Protein AF-A0A4Z1CYJ7-F1 (afdb_monomer_lite)

Organism: Streptomyces griseoluteus (NCBI:txid29306)

Foldseek 3Di:
DDDPDDDDDDDDDDDDDDDDDDDDDDDDDDDDDDDDDDDDDDDDDDDPPPVPPPPPCPPPCPVLAKKKKKFWQQQPLDDPNDRLIFIKMKMAASNDNQKMKIWFFRQPVSDQKWAFQDQRRTDMDMGGPCVQQVVDDDPDDHPHLVRTFKMKMFGANYWDPPQLVVLSVNLSRHIHHNAANHRQQSNLSSVCRTHVCSNCVQPPGRGRHRPNCCVPPVLVPRPRMDDMDTD

Radius of gyration: 26.75 Å; chains: 1; bounding box: 82×47×62 Å

Sequence (231 aa):
MSRCGRFGFSGTGRPAVAPLVGANENRRTTRMIKIKSAFAVTAAAAMLAVGGLTAASAPAEAASGGRVCLFLDKEGAKFAGRTYGHVAWAIRDPKNTNHWIWGATENAEGDSTTLPGKDNGSWIQGGTWSEMRGETKSKKRTVELARYDAYRCINTAGGDLKAAQRTFNNMQKNGYQILHNNCLTKAIAIFRKYSPALSSSHLPDGDSTPPRNYFKTTLDNARGWEKARTY

Structure (mmCIF, N/CA/C/O backbone):
data_AF-A0A4Z1CYJ7-F1
#
_entry.id   AF-A0A4Z1CYJ7-F1
#
loop_
_atom_site.group_PDB
_atom_site.id
_atom_site.type_symbol
_atom_site.label_atom_id
_atom_site.label_alt_id
_atom_site.label_comp_id
_atom_site.label_asym_id
_atom_site.label_entity_id
_atom_site.label_seq_id
_atom_site.pdbx_PDB_ins_code
_atom_site.Cartn_x
_atom_site.Cartn_y
_atom_site.Cartn_z
_atom_site.occupancy
_atom_site.B_iso_or_equiv
_atom_site.auth_seq_id
_atom_site.auth_comp_id
_atom_site.auth_asym_id
_atom_site.auth_atom_id
_atom_site.pdbx_PDB_model_num
ATOM 1 N N . MET A 1 1 ? -3.962 16.972 -15.975 1.00 34.25 1 MET A N 1
ATOM 2 C CA . MET A 1 1 ? -4.727 15.730 -16.233 1.00 34.25 1 MET A CA 1
ATOM 3 C C . MET A 1 1 ? -4.031 14.998 -17.371 1.00 34.25 1 MET A C 1
ATOM 5 O O . MET A 1 1 ? -4.349 15.247 -18.525 1.00 34.25 1 MET A O 1
ATOM 9 N N . SER A 1 2 ? -3.027 14.178 -17.061 1.00 28.70 2 SER A N 1
ATOM 10 C CA . SER A 1 2 ? -2.233 13.476 -18.077 1.00 28.70 2 SER A CA 1
ATOM 11 C C . SER A 1 2 ? -2.754 12.052 -18.228 1.00 28.70 2 SER A C 1
ATOM 13 O O . SER A 1 2 ? -2.827 11.302 -17.258 1.00 28.70 2 SER A O 1
ATOM 15 N N . ARG A 1 3 ? -3.199 11.730 -19.442 1.00 30.02 3 ARG A N 1
ATOM 16 C CA . ARG A 1 3 ? -3.663 10.405 -19.854 1.00 30.02 3 ARG A CA 1
ATOM 17 C C . ARG A 1 3 ? -2.448 9.498 -20.060 1.00 30.02 3 ARG A C 1
ATOM 19 O O . ARG A 1 3 ? -1.509 9.905 -20.737 1.00 30.02 3 ARG A O 1
ATOM 26 N N . CYS A 1 4 ? -2.491 8.281 -19.519 1.00 34.09 4 CYS A N 1
ATOM 27 C CA . CYS A 1 4 ? -1.552 7.217 -19.872 1.00 34.09 4 CYS A CA 1
ATOM 28 C C . CYS A 1 4 ? -1.562 6.978 -21.387 1.00 34.09 4 CYS A C 1
ATOM 30 O O . CYS A 1 4 ? -2.625 6.826 -21.997 1.00 34.09 4 CYS A O 1
ATOM 32 N N . GLY A 1 5 ? -0.361 6.947 -21.965 1.00 30.62 5 GLY A N 1
ATOM 33 C CA . GLY A 1 5 ? -0.109 6.649 -23.366 1.00 30.62 5 GLY A CA 1
ATOM 34 C C . GLY A 1 5 ? -0.614 5.259 -23.738 1.00 30.62 5 GLY A C 1
ATOM 35 O O . GLY A 1 5 ? -0.214 4.247 -23.168 1.00 30.62 5 GLY A O 1
ATOM 36 N N . ARG A 1 6 ? -1.516 5.235 -24.715 1.00 33.94 6 ARG A N 1
ATOM 37 C CA . ARG A 1 6 ? -2.005 4.037 -25.389 1.00 33.94 6 ARG A CA 1
ATOM 38 C C . ARG A 1 6 ? -1.078 3.810 -26.584 1.00 33.94 6 ARG A C 1
ATOM 40 O O . ARG A 1 6 ? -1.064 4.631 -27.495 1.00 33.94 6 ARG A O 1
ATOM 47 N N . PHE A 1 7 ? -0.288 2.739 -26.567 1.00 37.00 7 PHE A N 1
ATOM 48 C CA . PHE A 1 7 ? 0.477 2.303 -27.737 1.00 37.00 7 PHE A CA 1
ATOM 49 C C . PHE A 1 7 ? -0.501 1.932 -28.862 1.00 37.00 7 PHE A C 1
ATOM 51 O O . PHE A 1 7 ? -1.338 1.044 -28.698 1.00 37.00 7 PHE A O 1
ATOM 58 N N . GLY A 1 8 ? -0.430 2.661 -29.978 1.00 33.56 8 GLY A N 1
ATOM 59 C CA . GLY A 1 8 ? -1.218 2.415 -31.180 1.00 33.56 8 GLY A CA 1
ATOM 60 C C . GLY A 1 8 ? -0.480 1.486 -32.137 1.00 33.56 8 GLY A C 1
ATOM 61 O O . GLY A 1 8 ? 0.589 1.833 -32.631 1.00 33.56 8 GLY A O 1
ATOM 62 N N . PHE A 1 9 ? -1.075 0.329 -32.425 1.00 40.66 9 PHE A N 1
ATOM 63 C CA . PHE A 1 9 ? -0.792 -0.428 -33.642 1.00 40.66 9 PHE A CA 1
ATOM 64 C C . PHE A 1 9 ? -1.690 0.115 -34.759 1.00 40.66 9 PHE A C 1
ATOM 66 O O . PHE A 1 9 ? -2.913 0.140 -34.627 1.00 40.66 9 PHE A O 1
ATOM 73 N N . SER A 1 10 ? -1.061 0.583 -35.835 1.00 40.06 10 SER A N 1
ATOM 74 C CA . SER A 1 10 ? -1.714 1.004 -37.074 1.00 40.06 10 SER A CA 1
ATOM 75 C C . SER A 1 10 ? -2.004 -0.234 -37.922 1.00 40.06 10 SER A C 1
ATOM 77 O O . SER A 1 10 ? -1.100 -1.033 -38.160 1.00 40.06 10 SER A O 1
ATOM 79 N N . GLY A 1 11 ? -3.252 -0.424 -38.354 1.00 37.72 11 GLY A N 1
ATOM 80 C CA . GLY A 1 11 ? -3.620 -1.599 -39.138 1.00 37.72 11 GLY A CA 1
ATOM 81 C C . GLY A 1 11 ? -5.066 -1.618 -39.621 1.00 37.72 11 GLY A C 1
ATOM 82 O O . GLY A 1 11 ? -5.944 -2.140 -38.947 1.00 37.72 11 GLY A O 1
ATOM 83 N N . THR A 1 12 ? -5.242 -1.149 -40.856 1.00 43.50 12 THR A N 1
ATOM 84 C CA . THR A 1 12 ? -6.316 -1.468 -41.818 1.00 43.50 12 THR A CA 1
ATOM 85 C C . THR A 1 12 ? -7.699 -0.848 -41.597 1.00 43.50 12 THR A C 1
ATOM 87 O O . THR A 1 12 ? -8.431 -1.144 -40.657 1.00 43.50 12 THR A O 1
ATOM 90 N N . GLY A 1 13 ? -8.056 0.028 -42.538 1.00 44.47 13 GLY A N 1
ATOM 91 C CA . GLY A 1 13 ? -9.369 0.639 -42.645 1.00 44.47 13 GLY A CA 1
ATOM 92 C C . GLY A 1 13 ? -10.408 -0.264 -43.303 1.00 44.47 13 GLY A C 1
ATOM 93 O O . GLY A 1 13 ? -10.089 -1.129 -44.115 1.00 44.47 13 GLY A O 1
ATOM 94 N N . ARG A 1 14 ? -11.673 0.025 -42.995 1.00 46.31 14 ARG A N 1
ATOM 95 C CA . ARG A 1 14 ? -12.840 -0.207 -43.856 1.00 46.31 14 ARG A CA 1
ATOM 96 C C . ARG A 1 14 ? -13.830 0.942 -43.617 1.00 46.31 14 ARG A C 1
ATOM 98 O O . ARG A 1 14 ? -14.045 1.290 -42.455 1.00 46.31 14 ARG A O 1
ATOM 105 N N . PRO A 1 15 ? -14.403 1.554 -44.666 1.00 51.44 15 PRO A N 1
ATOM 106 C CA . PRO A 1 15 ? -15.368 2.629 -44.505 1.00 51.44 15 PRO A CA 1
ATOM 107 C C . PRO A 1 15 ? -16.800 2.128 -44.264 1.00 51.44 15 PRO A C 1
ATOM 109 O O . PRO A 1 15 ? -17.185 1.022 -44.635 1.00 51.44 15 PRO A O 1
ATOM 112 N N . ALA A 1 16 ? -17.525 3.038 -43.615 1.00 46.78 16 ALA A N 1
ATOM 113 C CA . ALA A 1 16 ? -18.942 3.170 -43.300 1.00 46.78 16 ALA A CA 1
ATOM 114 C C . ALA A 1 16 ? -19.989 2.415 -44.141 1.00 46.78 16 ALA A C 1
ATOM 116 O O . ALA A 1 16 ? -19.968 2.446 -45.368 1.00 46.78 16 ALA A O 1
ATOM 117 N N . VAL A 1 17 ? -21.031 1.943 -43.442 1.00 51.88 17 VAL A N 1
ATOM 118 C CA . VAL A 1 17 ? -22.414 1.939 -43.944 1.00 51.88 17 VAL A CA 1
ATOM 119 C C . VAL A 1 17 ? -23.331 2.470 -42.834 1.00 51.88 17 VAL A C 1
ATOM 121 O O . VAL A 1 17 ? -23.211 2.083 -41.673 1.00 51.88 17 VAL A O 1
ATOM 124 N N . ALA A 1 18 ? -24.179 3.423 -43.215 1.00 50.62 18 ALA A N 1
ATOM 125 C CA . ALA A 1 18 ? -25.123 4.180 -42.396 1.00 50.62 18 ALA A CA 1
ATOM 126 C C . ALA A 1 18 ? -26.432 3.384 -42.121 1.00 50.62 18 ALA A C 1
ATOM 1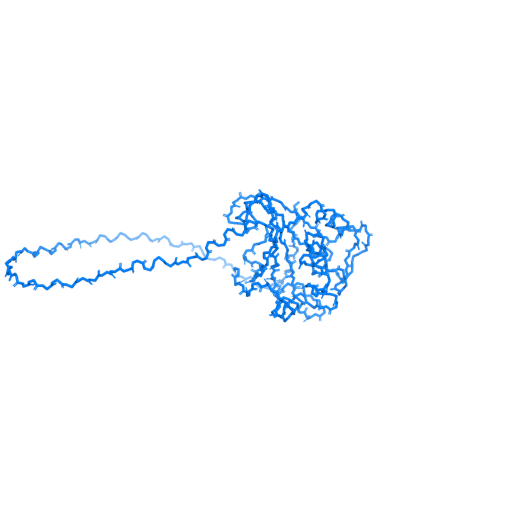28 O O . ALA A 1 18 ? -26.574 2.261 -42.609 1.00 50.62 18 ALA A O 1
ATOM 129 N N . PRO A 1 19 ? -27.378 3.923 -41.322 1.00 53.44 19 PRO A N 1
ATOM 130 C CA . PRO A 1 19 ? -28.395 3.149 -40.615 1.00 53.44 19 PRO A CA 1
ATOM 131 C C . PRO A 1 19 ? -29.684 2.961 -41.424 1.00 53.44 19 PRO A C 1
ATOM 133 O O . PRO A 1 19 ? -30.086 3.840 -42.185 1.00 53.44 19 PRO A O 1
ATOM 136 N N . LEU A 1 20 ? -30.386 1.852 -41.179 1.00 50.94 20 LEU A N 1
ATOM 137 C CA . LEU A 1 20 ? -31.776 1.678 -41.594 1.00 50.94 20 LEU A CA 1
ATOM 138 C C . LEU A 1 20 ? -32.710 1.772 -40.387 1.00 50.94 20 LEU A C 1
ATOM 140 O O . LEU A 1 20 ? -32.624 1.021 -39.418 1.00 50.94 20 LEU A O 1
ATOM 144 N N . VAL A 1 21 ? -33.593 2.756 -40.511 1.00 51.59 21 VAL A N 1
ATOM 145 C CA . VAL A 1 21 ? -34.830 2.990 -39.774 1.00 51.59 21 VAL A CA 1
ATOM 146 C C . VAL A 1 21 ? -35.734 1.758 -39.867 1.00 51.59 21 VAL A C 1
ATOM 148 O O . VAL A 1 21 ? -35.874 1.169 -40.935 1.00 51.59 21 VAL A O 1
ATOM 151 N N . GLY A 1 22 ? -36.398 1.408 -38.766 1.00 47.19 22 GLY A N 1
ATOM 152 C CA . GLY A 1 22 ? -37.418 0.363 -38.751 1.00 47.19 22 GLY A CA 1
ATOM 153 C C . GLY A 1 22 ? -38.254 0.419 -37.481 1.00 47.19 22 GLY A C 1
ATOM 154 O O . GLY A 1 22 ? -37.955 -0.259 -36.504 1.00 47.19 22 GLY A O 1
ATOM 155 N N . ALA A 1 23 ? -39.296 1.249 -37.499 1.00 50.62 23 ALA A N 1
ATOM 156 C CA . ALA A 1 23 ? -40.414 1.135 -36.576 1.00 50.62 23 ALA A CA 1
ATOM 157 C C . ALA A 1 23 ? -41.111 -0.216 -36.793 1.00 50.62 23 ALA A C 1
ATOM 159 O O . ALA A 1 23 ? -41.344 -0.600 -37.938 1.00 50.62 23 ALA A O 1
ATOM 160 N N . ASN A 1 24 ? -41.498 -0.912 -35.722 1.00 51.25 24 ASN A N 1
ATOM 161 C CA . ASN A 1 24 ? -42.639 -1.812 -35.824 1.00 51.25 24 ASN A CA 1
ATOM 162 C C . ASN A 1 24 ? -43.401 -1.914 -34.502 1.00 51.25 24 ASN A C 1
ATOM 164 O O . ASN A 1 24 ? -42.927 -2.441 -33.495 1.00 51.25 24 ASN A O 1
ATOM 168 N N . GLU A 1 25 ? -44.597 -1.352 -34.560 1.00 50.75 25 GLU A N 1
ATOM 169 C CA . GLU A 1 25 ? -45.711 -1.493 -33.64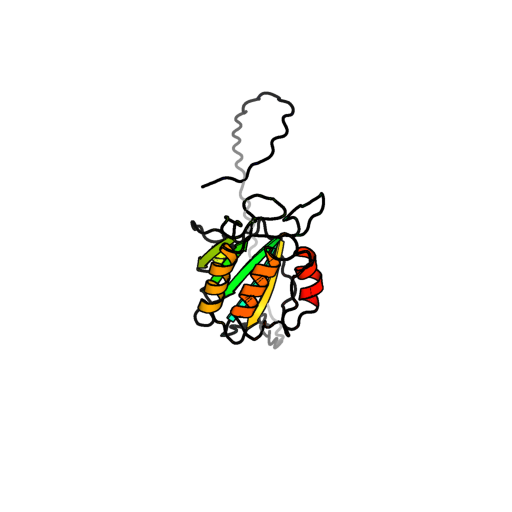7 1.00 50.75 25 GLU A CA 1
ATOM 170 C C . GLU A 1 25 ? -46.176 -2.956 -33.664 1.00 50.75 25 GLU A C 1
ATOM 172 O O . GLU A 1 25 ? -46.473 -3.499 -34.722 1.00 50.75 25 GLU A O 1
ATOM 177 N N . ASN A 1 26 ? -46.277 -3.617 -32.508 1.00 53.91 26 ASN A N 1
ATOM 178 C CA . ASN A 1 26 ? -47.128 -4.802 -32.418 1.00 53.91 26 ASN A CA 1
ATOM 179 C C . ASN A 1 26 ? -47.813 -4.917 -31.056 1.00 53.91 26 ASN A C 1
ATOM 181 O O . ASN A 1 26 ? -47.361 -5.534 -30.095 1.00 53.91 26 ASN A O 1
ATOM 185 N N . ARG A 1 27 ? -48.977 -4.278 -31.049 1.00 58.94 27 ARG A N 1
ATOM 186 C CA . ARG A 1 27 ? -50.189 -4.584 -30.299 1.00 58.94 27 ARG A CA 1
ATOM 187 C C . ARG A 1 27 ? -50.478 -6.096 -30.325 1.00 58.94 27 ARG A C 1
ATOM 189 O O . ARG A 1 27 ? -50.619 -6.633 -31.417 1.00 58.94 27 ARG A O 1
ATOM 196 N N . ARG A 1 28 ? -50.692 -6.754 -29.172 1.00 57.53 28 ARG A N 1
ATOM 197 C CA . ARG A 1 28 ? -51.728 -7.808 -29.027 1.00 57.53 28 ARG A CA 1
ATOM 198 C C . ARG A 1 28 ? -51.951 -8.328 -27.594 1.00 57.53 28 ARG A C 1
ATOM 200 O O . ARG A 1 28 ? -51.122 -9.010 -27.014 1.00 57.53 28 ARG A O 1
ATOM 207 N N . THR A 1 29 ? -53.189 -8.092 -27.157 1.00 52.88 29 THR A N 1
ATOM 208 C CA . THR A 1 29 ? -54.122 -9.002 -26.458 1.00 52.88 29 THR A CA 1
ATOM 209 C C . THR A 1 29 ? -53.791 -9.568 -25.076 1.00 52.88 29 THR A C 1
ATOM 211 O O . THR A 1 29 ? -53.201 -10.629 -24.905 1.00 52.88 29 THR A O 1
ATOM 214 N N . THR A 1 30 ? -54.422 -8.913 -24.107 1.00 49.88 30 THR A N 1
ATOM 215 C CA . THR A 1 30 ? -55.076 -9.443 -22.909 1.00 49.88 30 THR A CA 1
ATOM 216 C C . THR A 1 30 ? -55.721 -10.824 -23.116 1.00 49.88 30 THR A C 1
ATOM 218 O O . THR A 1 30 ? -56.572 -10.995 -23.990 1.00 49.88 30 THR A O 1
ATOM 221 N N . ARG A 1 31 ? -55.435 -11.776 -22.222 1.00 58.06 31 ARG A N 1
ATOM 222 C CA . ARG A 1 31 ? -56.391 -12.828 -21.846 1.00 58.06 31 ARG A CA 1
ATOM 223 C C . ARG A 1 31 ? -56.493 -12.901 -20.329 1.00 58.06 31 ARG A C 1
ATOM 225 O O . ARG A 1 31 ? -55.602 -13.389 -19.646 1.00 58.06 31 ARG A O 1
ATOM 232 N N . MET A 1 32 ? -57.614 -12.386 -19.832 1.00 49.06 32 MET A N 1
ATOM 233 C CA . MET A 1 32 ? -58.136 -12.691 -18.508 1.00 49.06 32 MET A CA 1
ATOM 234 C C . MET A 1 32 ? -58.588 -14.151 -18.487 1.00 49.06 32 MET A C 1
ATOM 236 O O . MET A 1 32 ? -59.399 -14.549 -19.321 1.00 49.06 32 MET A O 1
ATOM 240 N N . ILE A 1 33 ? -58.127 -14.919 -17.505 1.00 55.25 33 ILE A N 1
ATOM 241 C CA . ILE A 1 33 ? -58.753 -16.184 -17.127 1.00 55.25 33 ILE A CA 1
ATOM 242 C C . ILE A 1 33 ? -59.371 -15.965 -15.746 1.00 55.25 33 ILE A C 1
ATOM 244 O O . ILE A 1 33 ? -58.679 -15.869 -14.737 1.00 55.25 33 ILE A O 1
ATOM 248 N N . LYS A 1 34 ? -60.699 -15.816 -15.736 1.00 47.16 34 LYS A N 1
ATOM 249 C CA . LYS A 1 34 ? -61.541 -15.918 -14.542 1.00 47.16 34 LYS A CA 1
ATOM 250 C C . LYS A 1 34 ? -61.742 -17.403 -14.258 1.00 47.16 34 LYS A C 1
ATOM 252 O O . LYS A 1 34 ? -62.387 -18.074 -15.057 1.00 47.16 34 LYS A O 1
ATOM 257 N N . ILE A 1 35 ? -61.278 -17.887 -13.112 1.00 57.56 35 ILE A N 1
ATOM 258 C CA . ILE A 1 35 ? -61.807 -19.115 -12.514 1.00 57.56 35 ILE A CA 1
ATOM 259 C C . ILE A 1 35 ? -62.318 -18.719 -11.136 1.00 57.56 35 ILE A C 1
ATOM 261 O O . ILE A 1 35 ? -61.560 -18.324 -10.254 1.00 57.56 35 ILE A O 1
ATOM 265 N N . LYS A 1 36 ? -63.645 -18.711 -11.023 1.00 43.09 36 LYS A N 1
ATOM 266 C CA . LYS A 1 36 ? -64.384 -18.477 -9.790 1.00 43.09 36 LYS A CA 1
ATOM 267 C C . LYS A 1 36 ? -64.765 -19.827 -9.182 1.00 43.09 36 LYS A C 1
ATOM 269 O O . LYS A 1 36 ? -65.235 -20.691 -9.915 1.00 43.09 36 LYS A O 1
ATOM 274 N N . SER A 1 37 ? -64.697 -19.855 -7.850 1.00 46.03 37 SER A N 1
ATOM 275 C CA . SER A 1 37 ? -65.511 -20.665 -6.927 1.00 46.03 37 SER A CA 1
ATOM 276 C C . SER A 1 37 ? -65.156 -22.149 -6.801 1.00 46.03 37 SER A C 1
ATOM 278 O O . SER A 1 37 ? -64.858 -22.789 -7.794 1.00 46.03 37 SER A O 1
ATOM 280 N N . ALA A 1 38 ? -65.317 -22.831 -5.668 1.00 49.59 38 ALA A N 1
ATOM 281 C CA . ALA A 1 38 ? -65.404 -22.571 -4.220 1.00 49.59 38 ALA A CA 1
ATOM 282 C C . ALA A 1 38 ? -65.703 -23.957 -3.581 1.00 49.59 38 ALA A C 1
ATOM 284 O O . ALA A 1 38 ? -66.070 -24.877 -4.307 1.00 49.59 38 ALA A O 1
ATOM 285 N N . PHE A 1 39 ? -65.647 -24.033 -2.244 1.00 42.31 39 PHE A N 1
ATOM 286 C CA . PHE A 1 39 ? -66.003 -25.141 -1.327 1.00 42.31 39 PHE A CA 1
ATOM 287 C C . PHE A 1 39 ? -64.827 -26.063 -0.934 1.00 42.31 39 PHE A C 1
ATOM 289 O O . PHE A 1 39 ? -64.294 -26.782 -1.767 1.00 42.31 39 PHE A O 1
ATOM 296 N N . ALA A 1 40 ? -64.224 -25.878 0.257 1.00 45.59 40 ALA A N 1
ATOM 297 C CA . ALA A 1 40 ? -64.686 -26.246 1.623 1.00 45.59 40 ALA A CA 1
ATOM 298 C C . ALA A 1 40 ? -64.430 -27.750 1.901 1.00 45.59 40 ALA A C 1
ATOM 300 O O . ALA A 1 40 ? -64.719 -28.560 1.040 1.00 45.59 40 ALA A O 1
ATOM 301 N N . VAL A 1 41 ? -63.919 -28.246 3.035 1.00 46.34 41 VAL A N 1
ATOM 302 C CA . VAL A 1 41 ? -63.689 -27.709 4.385 1.00 46.34 41 VAL A CA 1
ATOM 303 C C . VAL A 1 41 ? -62.802 -28.722 5.160 1.00 46.34 41 VAL A C 1
ATOM 305 O O . VAL A 1 41 ? -62.870 -29.919 4.907 1.00 46.34 41 VAL A O 1
ATOM 308 N N . THR A 1 42 ? -61.980 -28.201 6.084 1.00 46.69 42 THR A N 1
ATOM 309 C CA . THR A 1 42 ? -61.332 -28.812 7.278 1.00 46.69 42 THR A CA 1
ATOM 310 C C . THR A 1 42 ? -60.559 -30.141 7.215 1.00 46.69 42 THR A C 1
ATOM 312 O O . THR A 1 42 ? -61.145 -31.212 7.129 1.00 46.69 42 THR A O 1
ATOM 315 N N . ALA A 1 43 ? -59.278 -30.068 7.595 1.00 46.66 43 ALA A N 1
ATOM 316 C CA . ALA A 1 43 ? -58.748 -30.842 8.723 1.00 46.66 43 ALA A CA 1
ATOM 317 C C . ALA A 1 43 ? -57.584 -30.073 9.367 1.00 46.66 43 ALA A C 1
ATOM 319 O O . ALA A 1 43 ? -56.634 -29.668 8.699 1.00 46.66 43 ALA A O 1
ATOM 320 N N . ALA A 1 44 ? -57.705 -29.827 10.668 1.00 51.09 44 ALA A N 1
ATOM 321 C CA . ALA A 1 44 ? -56.677 -29.219 11.488 1.00 51.09 44 ALA A CA 1
ATOM 322 C C . ALA A 1 44 ? -55.496 -30.185 11.657 1.00 51.09 44 ALA A C 1
ATOM 324 O O . ALA A 1 44 ? -55.673 -31.317 12.098 1.00 51.09 44 ALA A O 1
ATOM 325 N N . ALA A 1 45 ? -54.290 -29.700 11.379 1.00 44.78 45 ALA A N 1
ATOM 326 C CA . ALA A 1 45 ? -53.062 -30.243 11.935 1.00 44.78 45 ALA A CA 1
ATOM 327 C C . ALA A 1 45 ? -52.219 -29.054 12.396 1.00 44.78 45 ALA A C 1
ATOM 329 O O . ALA A 1 45 ? -51.624 -28.332 11.597 1.00 44.78 45 ALA A O 1
ATOM 330 N N . ALA A 1 46 ? -52.234 -28.820 13.706 1.00 49.09 46 ALA A N 1
ATOM 331 C CA . ALA A 1 46 ? -51.326 -27.905 14.368 1.00 49.09 46 ALA A CA 1
ATOM 332 C C . ALA A 1 46 ? -49.906 -28.483 14.276 1.00 49.09 46 ALA A C 1
ATOM 334 O O . ALA A 1 46 ? -49.498 -29.296 15.099 1.00 49.09 46 ALA A O 1
ATOM 335 N N . MET A 1 47 ? -49.156 -28.075 13.257 1.00 47.34 47 MET A N 1
ATOM 336 C CA . MET A 1 47 ? -47.701 -28.169 13.270 1.00 47.34 47 MET A CA 1
ATOM 337 C C . MET A 1 47 ? -47.182 -26.855 13.847 1.00 47.34 47 MET A C 1
ATOM 339 O O . MET A 1 47 ? -47.194 -25.820 13.182 1.00 47.34 47 MET A O 1
ATOM 343 N N . LEU A 1 48 ? -46.739 -26.906 15.104 1.00 48.12 48 LEU A N 1
ATOM 344 C CA . LEU A 1 48 ? -45.837 -25.924 15.701 1.00 48.12 48 LEU A CA 1
ATOM 345 C C . LEU A 1 48 ? -44.510 -25.960 14.930 1.00 48.12 48 LEU A C 1
ATOM 347 O O . LEU A 1 48 ? -43.514 -26.516 15.383 1.00 48.12 48 LEU A O 1
ATOM 351 N N . ALA A 1 49 ? -44.491 -25.375 13.737 1.00 44.72 49 ALA A N 1
ATOM 352 C CA . ALA A 1 49 ? -43.256 -24.980 13.099 1.00 44.72 49 ALA A CA 1
ATOM 353 C C . ALA A 1 49 ? -42.852 -23.656 13.745 1.00 44.72 49 ALA A C 1
ATOM 355 O O . ALA A 1 49 ? -43.249 -22.577 13.304 1.00 44.72 49 ALA A O 1
ATOM 356 N N . VAL A 1 50 ? -42.061 -23.745 14.816 1.00 52.16 50 VAL A N 1
ATOM 357 C CA . VAL A 1 50 ? -41.156 -22.663 15.207 1.00 52.16 50 VAL A CA 1
ATOM 358 C C . VAL A 1 50 ? -40.183 -22.517 14.040 1.00 52.16 50 VAL A C 1
ATOM 360 O O . VAL A 1 50 ? -39.105 -23.104 14.013 1.00 52.16 50 VAL A O 1
ATOM 363 N N . GLY A 1 51 ? -40.631 -21.809 13.005 1.00 46.66 51 GLY A N 1
ATOM 364 C CA . GLY A 1 51 ? -39.808 -21.347 11.908 1.00 46.66 51 GLY A CA 1
ATOM 365 C C . GLY A 1 51 ? -38.873 -20.316 12.495 1.00 46.66 51 GLY A C 1
ATOM 366 O O . GLY A 1 51 ? -39.165 -19.122 12.474 1.00 46.66 51 GLY A O 1
ATOM 367 N N . GLY A 1 52 ? -37.786 -20.800 13.095 1.00 49.12 52 GLY A N 1
ATOM 368 C CA . GLY A 1 52 ? -36.646 -19.981 13.428 1.00 49.12 52 GLY A CA 1
ATOM 369 C C . GLY A 1 52 ? -36.267 -19.257 12.152 1.00 49.12 52 GLY A C 1
ATOM 370 O O . GLY A 1 52 ? -35.766 -19.868 11.210 1.00 49.12 52 GLY A O 1
ATOM 371 N N . LEU A 1 53 ? -36.557 -17.958 12.109 1.00 50.53 53 LEU A N 1
ATOM 372 C CA . LEU A 1 53 ? -35.852 -17.054 11.230 1.00 50.53 53 LEU A CA 1
ATOM 373 C C . LEU A 1 53 ? -34.381 -17.239 11.584 1.00 50.53 53 LEU A C 1
ATOM 375 O O . LEU A 1 53 ? -33.869 -16.638 12.526 1.00 50.53 53 LEU A O 1
ATOM 379 N N . THR A 1 54 ? -33.697 -18.093 10.831 1.00 49.62 54 THR A N 1
ATOM 380 C CA . THR A 1 54 ? -32.260 -18.003 10.662 1.00 49.62 54 THR A CA 1
ATOM 381 C C . THR A 1 54 ? -32.046 -16.697 9.915 1.00 49.62 54 THR A C 1
ATOM 383 O O . THR A 1 54 ? -31.880 -16.672 8.695 1.00 49.62 54 THR A O 1
ATOM 386 N N . ALA A 1 55 ? -32.139 -15.582 10.644 1.00 52.78 55 ALA A N 1
ATOM 387 C CA . ALA A 1 55 ? -31.457 -14.371 10.261 1.00 52.78 55 ALA A CA 1
ATOM 388 C C . ALA A 1 55 ? -30.027 -14.831 10.016 1.00 52.78 55 ALA A C 1
ATOM 390 O O . ALA A 1 55 ? -29.352 -15.284 10.941 1.00 52.78 55 ALA A O 1
ATOM 391 N N . ALA A 1 56 ? -29.627 -14.856 8.746 1.00 49.38 56 ALA A N 1
ATOM 392 C CA . ALA A 1 56 ? -28.247 -15.068 8.393 1.00 49.38 56 ALA A CA 1
ATOM 393 C C . ALA A 1 56 ? -27.477 -14.030 9.200 1.00 49.38 56 ALA A C 1
ATOM 395 O O . ALA A 1 56 ? -27.621 -12.828 8.969 1.00 49.38 56 ALA A O 1
ATOM 396 N N . SER A 1 57 ? -26.745 -14.500 10.205 1.00 45.97 57 SER A N 1
ATOM 397 C CA . SER A 1 57 ? -25.796 -13.698 10.942 1.00 45.97 57 SER A CA 1
ATOM 398 C C . SER A 1 57 ? -24.760 -13.263 9.916 1.00 45.97 57 SER A C 1
ATOM 400 O O . SER A 1 57 ? -23.755 -13.936 9.700 1.00 45.97 57 SER A O 1
ATOM 402 N N . ALA A 1 58 ? -25.012 -12.152 9.222 1.00 50.34 58 ALA A N 1
ATOM 403 C CA . ALA A 1 58 ? -23.918 -11.353 8.723 1.00 50.34 58 ALA A CA 1
ATOM 404 C C . ALA A 1 58 ? -23.033 -11.140 9.954 1.00 50.34 58 ALA A C 1
ATOM 406 O O . ALA A 1 58 ? -23.570 -10.709 10.981 1.00 50.34 58 ALA A O 1
ATOM 407 N N . PRO A 1 59 ? -21.740 -11.503 9.931 1.00 44.56 59 PRO A N 1
ATOM 408 C CA . PRO A 1 59 ? -20.878 -11.140 11.032 1.00 44.56 59 PRO A CA 1
ATOM 409 C C . PRO A 1 59 ? -20.892 -9.616 11.065 1.00 44.56 59 PRO A C 1
ATOM 411 O O . PRO A 1 59 ? -20.287 -8.943 10.229 1.00 44.56 59 PRO A O 1
ATOM 414 N N . ALA A 1 60 ? -21.665 -9.068 11.997 1.00 52.69 60 ALA A N 1
ATOM 415 C CA . ALA A 1 60 ? -21.620 -7.678 12.375 1.00 52.69 60 ALA A CA 1
ATOM 416 C C . ALA A 1 60 ? -20.345 -7.498 13.194 1.00 52.69 60 ALA A C 1
ATOM 418 O O . ALA A 1 60 ? -20.382 -7.172 14.375 1.00 52.69 60 ALA A O 1
ATOM 419 N N . GLU A 1 61 ? -19.195 -7.706 12.558 1.00 49.00 61 GLU A N 1
ATOM 420 C CA . GLU A 1 61 ? -17.937 -7.241 13.103 1.00 49.00 61 GLU A CA 1
ATOM 421 C C . GLU A 1 61 ? -17.877 -5.747 12.773 1.00 49.00 61 GLU A C 1
ATOM 423 O O . GLU A 1 61 ? -17.135 -5.279 11.903 1.00 49.00 61 GLU A O 1
ATOM 428 N N . ALA A 1 62 ? -18.679 -4.960 13.492 1.00 47.19 62 ALA A N 1
ATOM 429 C CA . ALA A 1 62 ? -18.296 -3.595 13.798 1.00 47.19 62 ALA A CA 1
ATOM 430 C C . ALA A 1 62 ? -17.048 -3.695 14.681 1.00 47.19 62 ALA A C 1
ATOM 432 O O . ALA A 1 62 ? -17.093 -3.452 15.881 1.00 47.19 62 ALA A O 1
ATOM 433 N N . ALA A 1 63 ? -15.931 -4.126 14.087 1.00 56.47 63 ALA A N 1
ATOM 434 C CA . ALA A 1 63 ? -14.631 -4.079 14.706 1.00 56.47 63 ALA A CA 1
ATOM 435 C C . ALA A 1 63 ? -14.355 -2.592 14.912 1.00 56.47 63 ALA A C 1
ATOM 437 O O . ALA A 1 63 ? -13.912 -1.900 13.992 1.00 56.47 63 ALA A O 1
ATOM 438 N N . SER A 1 64 ? -14.722 -2.084 16.086 1.00 60.59 64 SER A N 1
ATOM 439 C CA . SER A 1 64 ? -14.271 -0.802 16.594 1.00 60.59 64 SER A CA 1
ATOM 440 C C . SER A 1 64 ? -12.751 -0.862 16.579 1.00 60.59 64 SER A C 1
ATOM 442 O O . SER A 1 64 ? -12.161 -1.698 17.262 1.00 60.59 64 SER A O 1
ATOM 444 N N . GLY A 1 65 ? -12.121 -0.062 15.726 1.00 86.19 65 GLY A N 1
ATOM 445 C CA . GLY A 1 65 ? -10.680 -0.124 15.546 1.00 86.19 65 GLY A CA 1
ATOM 446 C C . GLY A 1 65 ? -10.227 0.133 14.121 1.00 86.19 65 GLY A C 1
ATOM 447 O O . GLY A 1 65 ? -11.002 0.428 13.200 1.00 86.19 65 GLY A O 1
ATOM 448 N N . GLY A 1 66 ? -8.918 0.036 13.959 1.00 95.81 66 GLY A N 1
ATOM 449 C CA . GLY A 1 66 ? -8.269 0.225 12.683 1.00 95.81 66 GLY A CA 1
ATOM 450 C C . GLY A 1 66 ? -8.514 -0.935 11.725 1.00 95.81 66 GLY A C 1
ATOM 451 O O . GLY A 1 66 ? -8.996 -2.008 12.093 1.00 95.81 66 GLY A O 1
ATOM 452 N N . ARG A 1 67 ? -8.210 -0.702 10.456 1.00 97.56 67 ARG A N 1
ATOM 453 C CA . ARG A 1 67 ? -8.261 -1.728 9.417 1.00 97.56 67 ARG A CA 1
ATOM 454 C C . ARG A 1 67 ? -7.314 -1.339 8.304 1.00 97.56 67 ARG A C 1
ATOM 456 O O . ARG A 1 67 ? -7.225 -0.166 7.959 1.00 97.56 67 ARG A O 1
ATOM 463 N N . VAL A 1 68 ? -6.635 -2.320 7.742 1.00 98.19 68 VAL A N 1
ATOM 464 C CA . VAL A 1 68 ? -5.806 -2.170 6.545 1.00 98.19 68 VAL A CA 1
ATOM 465 C C . VAL A 1 68 ? -6.320 -3.104 5.476 1.00 98.19 68 VAL A C 1
ATOM 467 O O . VAL A 1 68 ? -6.744 -4.217 5.783 1.00 98.19 68 VAL A O 1
ATOM 470 N N . CYS A 1 69 ? -6.261 -2.658 4.230 1.00 97.94 69 CYS A N 1
ATOM 471 C CA . CYS A 1 69 ? -6.565 -3.476 3.072 1.00 97.94 69 CYS A CA 1
ATOM 472 C C . CYS A 1 69 ? -5.471 -3.299 2.022 1.00 97.94 69 CYS A C 1
ATOM 474 O O . CYS A 1 69 ? -5.051 -2.177 1.736 1.00 97.94 69 CYS A O 1
ATOM 476 N N . LEU A 1 70 ? -5.021 -4.413 1.455 1.00 98.25 70 LEU A N 1
ATOM 477 C CA . LEU A 1 70 ? -4.148 -4.449 0.290 1.00 98.25 70 LEU A CA 1
ATOM 478 C C . LEU A 1 70 ? -4.993 -4.887 -0.905 1.00 98.25 70 LEU A C 1
ATOM 480 O O . LEU A 1 70 ? -5.792 -5.816 -0.781 1.00 98.25 70 LEU A O 1
ATOM 484 N N . PHE A 1 71 ? -4.821 -4.223 -2.040 1.00 97.94 71 PHE A N 1
ATOM 485 C CA . PHE A 1 71 ? -5.542 -4.494 -3.281 1.00 97.94 71 PHE A CA 1
ATOM 486 C C . PHE A 1 71 ? -4.542 -4.957 -4.322 1.00 97.94 71 PHE A C 1
ATOM 488 O O . PHE A 1 71 ? -3.481 -4.351 -4.443 1.00 97.94 71 PHE A O 1
ATOM 495 N N . LEU A 1 72 ? -4.873 -6.007 -5.061 1.00 97.50 72 LEU A N 1
ATOM 496 C CA . LEU A 1 72 ? -4.025 -6.611 -6.075 1.00 97.50 72 LEU A CA 1
ATOM 497 C C . LEU A 1 72 ? -4.599 -6.355 -7.465 1.00 97.50 72 LEU A C 1
ATOM 499 O O . LEU A 1 72 ? -5.715 -6.763 -7.763 1.00 97.50 72 LEU A O 1
ATOM 503 N N . ASP A 1 73 ? -3.783 -5.753 -8.317 1.00 95.94 73 ASP A N 1
ATOM 504 C CA . ASP A 1 73 ? -3.883 -5.828 -9.771 1.00 95.94 73 ASP A CA 1
ATOM 505 C C . ASP A 1 73 ? -2.891 -6.912 -10.210 1.00 95.94 73 ASP A C 1
ATOM 507 O O . ASP A 1 73 ? -1.668 -6.733 -10.140 1.00 95.94 73 ASP A O 1
ATOM 511 N N . LYS A 1 74 ? -3.400 -8.095 -10.565 1.00 93.94 74 LYS A N 1
ATOM 512 C CA . LYS A 1 74 ? -2.554 -9.276 -10.799 1.00 93.94 74 LYS A CA 1
ATOM 513 C C . LYS A 1 74 ? -1.789 -9.192 -12.121 1.00 93.94 74 LYS A C 1
ATOM 515 O O . LYS A 1 74 ? -0.778 -9.883 -12.252 1.00 93.94 74 LYS A O 1
ATOM 520 N N . GLU A 1 75 ? -2.276 -8.376 -13.058 1.00 91.44 75 GLU A N 1
ATOM 521 C CA . GLU A 1 75 ? -1.711 -8.162 -14.396 1.00 91.44 75 GLU A CA 1
ATOM 522 C C . GLU A 1 75 ? -0.900 -6.860 -14.509 1.00 91.44 75 GLU A C 1
ATOM 524 O O . GLU A 1 75 ? -0.261 -6.605 -15.537 1.00 91.44 75 GLU A O 1
ATOM 529 N N . GLY A 1 76 ? -0.893 -6.055 -13.445 1.00 87.56 76 GLY A N 1
ATOM 530 C CA . GLY A 1 76 ? -0.149 -4.810 -13.335 1.00 87.56 76 GLY A CA 1
ATOM 531 C C . GLY A 1 76 ? 1.369 -4.989 -13.266 1.00 87.56 76 GLY A C 1
ATOM 532 O O . GLY A 1 76 ? 1.888 -6.071 -12.986 1.00 87.56 76 GLY A O 1
ATOM 533 N N . ALA A 1 77 ? 2.082 -3.884 -13.511 1.00 85.75 77 ALA A N 1
ATOM 534 C CA . ALA A 1 77 ? 3.546 -3.778 -13.496 1.00 85.75 77 ALA A CA 1
ATOM 535 C C . ALA A 1 77 ? 4.254 -4.889 -14.301 1.00 85.75 77 ALA A C 1
ATOM 537 O O . ALA A 1 77 ? 4.774 -5.871 -13.760 1.00 85.75 77 ALA A O 1
ATOM 538 N N . LYS A 1 78 ? 4.284 -4.712 -15.627 1.00 87.69 78 LYS A N 1
ATOM 539 C CA . LYS A 1 78 ? 5.022 -5.586 -16.543 1.00 87.69 78 LYS A CA 1
ATOM 540 C C . LYS A 1 78 ? 6.435 -5.055 -16.743 1.00 87.69 78 LYS A C 1
ATOM 542 O O . LYS A 1 78 ? 6.605 -3.905 -17.130 1.00 87.69 78 LYS A O 1
ATOM 547 N N . PHE A 1 79 ? 7.435 -5.898 -16.520 1.00 83.75 79 PHE A N 1
ATOM 548 C CA . PHE A 1 79 ? 8.841 -5.553 -16.708 1.00 83.75 79 PHE A CA 1
ATOM 549 C C . PHE A 1 79 ? 9.594 -6.735 -17.313 1.00 83.75 79 PHE A C 1
ATOM 551 O O . PHE A 1 79 ? 9.402 -7.875 -16.888 1.00 83.75 79 PHE A O 1
ATOM 558 N N . ALA A 1 80 ? 10.419 -6.472 -18.331 1.00 85.56 80 ALA A N 1
ATOM 559 C CA . ALA A 1 80 ? 11.200 -7.489 -19.044 1.00 85.56 80 ALA A CA 1
ATOM 560 C C . ALA A 1 80 ? 10.372 -8.726 -19.474 1.00 85.56 80 ALA A C 1
ATOM 562 O O . ALA A 1 80 ? 10.787 -9.870 -19.296 1.00 85.56 80 ALA A O 1
ATOM 563 N N . GLY A 1 81 ? 9.155 -8.500 -19.990 1.00 85.88 81 GLY A N 1
ATOM 564 C CA . GLY A 1 81 ? 8.252 -9.567 -20.444 1.00 85.88 81 GLY A CA 1
ATOM 565 C C . GLY A 1 81 ? 7.578 -10.378 -19.328 1.00 85.88 81 GLY A C 1
ATOM 566 O O . GLY A 1 81 ? 6.887 -11.351 -19.621 1.00 85.88 81 GLY A O 1
ATOM 567 N N . ARG A 1 82 ? 7.747 -9.995 -18.056 1.00 88.12 82 ARG A N 1
ATOM 568 C CA . ARG A 1 82 ? 7.150 -10.665 -16.892 1.00 88.12 82 ARG A CA 1
ATOM 569 C C . ARG A 1 82 ? 6.154 -9.756 -16.179 1.00 88.12 82 ARG A C 1
ATOM 571 O O . ARG A 1 82 ? 6.380 -8.557 -16.047 1.00 88.12 82 ARG A O 1
ATOM 578 N N . THR A 1 83 ? 5.076 -10.348 -15.679 1.00 91.06 83 THR A N 1
ATOM 579 C CA . THR A 1 83 ? 4.073 -9.672 -14.846 1.00 91.06 83 THR A CA 1
ATOM 580 C C . THR A 1 83 ? 4.439 -9.829 -13.372 1.00 91.06 83 THR A C 1
ATOM 582 O O . THR A 1 83 ? 4.448 -10.949 -12.858 1.00 91.06 83 THR A O 1
ATOM 585 N N . TYR A 1 84 ? 4.708 -8.720 -12.681 1.00 92.00 84 TYR A N 1
ATOM 586 C CA . TYR A 1 84 ? 5.014 -8.725 -11.245 1.00 92.00 84 TYR A CA 1
ATOM 587 C C . TYR A 1 84 ? 3.757 -8.562 -10.376 1.00 92.00 84 TYR A C 1
ATOM 589 O O . TYR A 1 84 ? 3.720 -9.029 -9.233 1.00 92.00 84 TYR A O 1
ATOM 597 N N . GLY A 1 85 ? 2.712 -7.948 -10.929 1.00 94.75 85 GLY A N 1
ATOM 598 C CA . GLY A 1 85 ? 1.546 -7.474 -10.196 1.00 94.75 85 GLY A CA 1
ATOM 599 C C . GLY A 1 85 ? 1.780 -6.077 -9.626 1.00 94.75 85 GLY A C 1
ATOM 600 O O . GLY A 1 85 ? 2.912 -5.641 -9.416 1.00 94.75 85 GLY A O 1
ATOM 601 N N . HIS A 1 86 ? 0.692 -5.377 -9.346 1.00 96.25 86 HIS A N 1
ATOM 602 C CA . HIS A 1 86 ? 0.689 -4.060 -8.729 1.00 96.25 86 HIS A CA 1
ATOM 603 C C . HIS A 1 86 ? -0.238 -4.061 -7.514 1.00 96.25 86 HIS A C 1
ATOM 605 O O . HIS A 1 86 ? -1.212 -4.812 -7.469 1.00 96.25 86 HIS A O 1
ATOM 611 N N . VAL A 1 87 ? 0.067 -3.228 -6.518 1.00 97.75 87 VAL A N 1
ATOM 612 C CA . VAL A 1 87 ? -0.786 -3.091 -5.338 1.00 97.75 87 VAL A CA 1
ATOM 613 C C . VAL A 1 87 ? -1.149 -1.647 -5.033 1.00 97.75 87 VAL A C 1
ATOM 615 O O . VAL A 1 87 ? -0.329 -0.736 -5.160 1.00 97.75 87 VAL A O 1
ATOM 618 N N . ALA A 1 88 ? -2.385 -1.472 -4.575 1.00 98.00 88 ALA A N 1
ATOM 619 C CA . ALA A 1 88 ? -2.829 -0.305 -3.828 1.00 98.00 88 ALA A CA 1
ATOM 620 C C . ALA A 1 88 ? -3.058 -0.692 -2.367 1.00 98.00 88 ALA A C 1
ATOM 622 O O . ALA A 1 88 ? -3.148 -1.871 -2.013 1.00 98.00 88 ALA A O 1
ATOM 623 N N . TRP A 1 89 ? -3.163 0.311 -1.509 1.00 98.56 89 TRP A N 1
ATOM 624 C CA . TRP A 1 89 ? -3.343 0.134 -0.078 1.00 98.56 89 TRP A CA 1
ATOM 625 C C . TRP A 1 89 ? -4.422 1.077 0.449 1.00 98.56 89 TRP A C 1
ATOM 627 O O . TRP A 1 89 ? -4.631 2.162 -0.092 1.00 98.56 89 TRP A O 1
ATOM 637 N N . ALA A 1 90 ? -5.084 0.672 1.530 1.00 98.44 90 ALA A N 1
ATOM 638 C CA . ALA A 1 90 ? -6.003 1.512 2.284 1.00 98.44 90 ALA A CA 1
ATOM 639 C C . ALA A 1 90 ? -5.878 1.263 3.790 1.00 98.44 90 ALA A C 1
ATOM 641 O O . ALA A 1 90 ? -5.613 0.140 4.221 1.00 98.44 90 ALA A O 1
ATOM 642 N N . ILE A 1 91 ? -6.096 2.310 4.581 1.00 98.56 91 ILE A N 1
ATOM 643 C CA . ILE A 1 91 ? -6.173 2.302 6.045 1.00 98.56 91 ILE A CA 1
ATOM 644 C C . ILE A 1 91 ? -7.479 2.977 6.477 1.00 98.56 91 ILE A C 1
ATOM 646 O O . ILE A 1 91 ? -7.844 4.028 5.950 1.00 98.56 91 ILE A O 1
ATOM 650 N N . ARG A 1 92 ? -8.184 2.394 7.442 1.00 98.12 92 ARG A N 1
ATOM 651 C CA . ARG A 1 92 ? -9.406 2.957 8.028 1.00 98.12 92 ARG A CA 1
ATOM 652 C C . ARG A 1 92 ? -9.069 3.838 9.220 1.00 98.12 92 ARG A C 1
ATOM 654 O O . ARG A 1 92 ? -8.153 3.536 9.980 1.00 98.12 92 ARG A O 1
ATOM 661 N N . ASP A 1 93 ? -9.817 4.900 9.441 1.00 96.88 93 ASP A N 1
ATOM 662 C CA . ASP A 1 93 ? -9.708 5.663 10.676 1.00 96.88 93 ASP A CA 1
ATOM 663 C C . ASP A 1 93 ? -10.258 4.836 11.855 1.00 96.88 93 ASP A C 1
ATOM 665 O O . ASP A 1 93 ? -11.429 4.448 11.833 1.00 96.88 93 ASP A O 1
ATOM 669 N N . PRO A 1 94 ? -9.457 4.548 12.899 1.00 95.38 94 PRO A N 1
ATOM 670 C CA . PRO A 1 94 ? -9.947 3.807 14.061 1.00 95.38 94 PRO A CA 1
ATOM 671 C C . PRO A 1 94 ? -11.023 4.566 14.850 1.00 95.38 94 PRO A C 1
ATOM 673 O O . PRO A 1 94 ? -11.756 3.944 15.614 1.00 95.38 94 PRO A O 1
ATOM 676 N N . LYS A 1 95 ? -11.121 5.892 14.681 1.00 94.44 95 LYS A N 1
ATOM 677 C CA . LYS A 1 95 ? -12.117 6.755 15.332 1.00 94.44 95 LYS A CA 1
ATOM 678 C C . LYS A 1 95 ? -13.333 7.035 14.450 1.00 94.44 95 LYS A C 1
ATOM 680 O O . LYS A 1 95 ? -14.329 7.550 14.945 1.00 94.44 95 LYS A O 1
ATOM 685 N N . ASN A 1 96 ? -13.259 6.722 13.157 1.00 94.69 96 ASN A N 1
ATOM 686 C CA . ASN A 1 96 ? -14.344 6.928 12.207 1.00 94.69 96 ASN A CA 1
ATOM 687 C C . ASN A 1 96 ? -14.343 5.807 11.165 1.00 94.69 96 ASN A C 1
ATOM 689 O O . ASN A 1 96 ? -13.649 5.866 10.154 1.00 94.69 96 ASN A O 1
ATOM 693 N N . THR A 1 97 ? -15.175 4.792 11.376 1.00 92.06 97 THR A N 1
ATOM 694 C CA . THR A 1 97 ? -15.231 3.610 10.503 1.00 92.06 97 THR A CA 1
ATOM 695 C C . THR A 1 97 ? -15.651 3.918 9.060 1.00 92.06 97 THR A C 1
ATOM 697 O O . THR A 1 97 ? -15.388 3.110 8.165 1.00 92.06 97 THR A O 1
ATOM 700 N N . ASN A 1 98 ? -16.241 5.091 8.813 1.00 94.62 98 ASN A N 1
ATOM 701 C CA . ASN A 1 98 ? -16.609 5.565 7.481 1.00 94.62 98 ASN A CA 1
ATOM 702 C C . ASN A 1 98 ? -15.494 6.355 6.787 1.00 94.62 98 ASN A C 1
ATOM 704 O O . ASN A 1 98 ? -15.640 6.672 5.609 1.00 94.62 98 ASN A O 1
ATOM 708 N N . HIS A 1 99 ? -14.393 6.666 7.473 1.00 96.62 99 HIS A N 1
ATOM 709 C CA . HIS A 1 99 ? -13.264 7.393 6.910 1.00 96.62 99 HIS A CA 1
ATOM 710 C C . HIS A 1 99 ? -12.087 6.458 6.620 1.00 96.62 99 HIS A C 1
ATOM 712 O O . HIS A 1 99 ? -11.671 5.649 7.449 1.00 96.62 99 HIS A O 1
ATOM 718 N N . TRP A 1 100 ? -11.545 6.594 5.419 1.00 97.75 100 TRP A N 1
ATOM 719 C CA . TRP A 1 100 ? -10.453 5.811 4.872 1.00 97.75 100 TRP A CA 1
ATOM 720 C C . TRP A 1 100 ? -9.439 6.733 4.219 1.00 97.75 100 TRP A C 1
ATOM 722 O O . TRP A 1 100 ? -9.795 7.760 3.641 1.00 97.75 100 TRP A O 1
ATOM 732 N N . ILE A 1 101 ? -8.182 6.319 4.271 1.00 98.31 101 ILE A N 1
ATOM 733 C CA . ILE A 1 101 ? -7.087 6.888 3.498 1.00 98.31 101 ILE A CA 1
ATOM 734 C C . ILE A 1 101 ? -6.549 5.776 2.605 1.00 98.31 101 ILE A C 1
ATOM 736 O O . ILE A 1 101 ? -6.333 4.661 3.079 1.00 98.31 101 ILE A O 1
ATOM 740 N N . TRP A 1 102 ? -6.338 6.056 1.325 1.00 98.44 102 TRP A N 1
ATOM 741 C CA . TRP A 1 102 ? -5.855 5.065 0.364 1.00 98.44 102 TRP A CA 1
ATOM 742 C C . TRP A 1 102 ? -4.887 5.670 -0.635 1.00 98.44 102 TRP A C 1
ATOM 744 O O . TRP A 1 102 ? -4.866 6.882 -0.842 1.00 98.44 102 TRP A O 1
ATOM 754 N N . GLY A 1 103 ? -4.099 4.817 -1.277 1.00 98.06 103 GLY A N 1
ATOM 755 C CA . GLY A 1 103 ? -3.116 5.250 -2.253 1.00 98.06 103 GLY A CA 1
ATOM 756 C C . GLY A 1 103 ? -2.460 4.103 -3.002 1.00 98.06 103 GLY A C 1
ATOM 757 O O . GLY A 1 103 ? -2.721 2.925 -2.755 1.00 98.06 103 GLY A O 1
ATOM 758 N N . ALA A 1 104 ? -1.570 4.473 -3.914 1.00 97.31 104 ALA A N 1
ATOM 759 C CA . ALA A 1 104 ? -0.697 3.555 -4.629 1.00 97.31 104 ALA A CA 1
ATOM 760 C C . ALA A 1 104 ? 0.588 4.278 -5.052 1.00 97.31 104 ALA A C 1
ATOM 762 O O . ALA A 1 104 ? 0.668 5.507 -5.007 1.00 97.31 104 ALA A O 1
ATOM 763 N N . THR A 1 105 ? 1.580 3.504 -5.484 1.00 96.69 105 THR A N 1
ATOM 764 C CA . THR A 1 105 ? 2.788 4.018 -6.140 1.00 96.69 105 THR A CA 1
ATOM 765 C C . THR A 1 105 ? 2.880 3.414 -7.527 1.00 96.69 105 THR A C 1
ATOM 767 O O . THR A 1 105 ? 3.081 2.210 -7.661 1.00 96.69 105 THR A O 1
ATOM 770 N N . GLU A 1 106 ? 2.714 4.242 -8.553 1.00 90.31 106 GLU A N 1
ATOM 771 C CA . GLU A 1 106 ? 2.527 3.773 -9.930 1.00 90.31 106 GLU A CA 1
ATOM 772 C C . GLU A 1 106 ? 3.800 3.783 -10.773 1.00 90.31 106 GLU A C 1
ATOM 774 O O . GLU A 1 106 ? 3.769 3.217 -11.859 1.00 90.31 106 GLU A O 1
ATOM 779 N N . ASN A 1 107 ? 4.895 4.371 -10.272 1.00 82.75 107 ASN A N 1
ATOM 780 C CA . ASN A 1 107 ? 6.122 4.607 -11.029 1.00 82.75 107 ASN A CA 1
ATOM 781 C C . ASN A 1 107 ? 5.850 5.399 -12.319 1.00 82.75 107 ASN A C 1
ATOM 783 O O . ASN A 1 107 ? 5.692 4.826 -13.394 1.00 82.75 107 ASN A O 1
ATOM 787 N N . ALA A 1 108 ? 5.765 6.727 -12.192 1.00 74.81 108 ALA A N 1
ATOM 788 C CA . ALA A 1 108 ? 5.292 7.624 -13.251 1.00 74.81 108 ALA A CA 1
ATOM 789 C C . ALA A 1 108 ? 6.041 7.477 -14.590 1.00 74.81 108 ALA A C 1
ATOM 791 O O . ALA A 1 108 ? 5.450 7.696 -15.646 1.00 74.81 108 ALA A O 1
ATOM 792 N N . GLU A 1 109 ? 7.315 7.090 -14.539 1.00 74.12 109 GLU A N 1
ATOM 793 C CA . GLU A 1 109 ? 8.201 6.961 -15.699 1.00 74.12 109 GLU A CA 1
ATOM 794 C C . GLU A 1 109 ? 8.087 5.587 -16.388 1.00 74.12 109 GLU A C 1
ATOM 796 O O . GLU A 1 109 ? 8.443 5.451 -17.552 1.00 74.12 109 GLU A O 1
ATOM 801 N N . GLY A 1 110 ? 7.549 4.565 -15.710 1.00 75.62 110 GLY A N 1
ATOM 802 C CA . GLY A 1 110 ? 7.465 3.198 -16.243 1.00 75.62 110 GLY A CA 1
ATOM 803 C C . GLY A 1 110 ? 8.788 2.416 -16.225 1.00 75.62 110 GLY A C 1
ATOM 804 O O . GLY A 1 110 ? 8.807 1.254 -16.631 1.00 75.62 110 GLY A O 1
ATOM 805 N N . ASP A 1 111 ? 9.864 3.010 -15.704 1.00 81.19 111 ASP A N 1
ATOM 806 C CA . ASP A 1 111 ? 11.208 2.427 -15.650 1.00 81.19 111 ASP A CA 1
ATOM 807 C C . ASP A 1 111 ? 11.432 1.500 -14.442 1.00 81.19 111 ASP A C 1
ATOM 809 O O . ASP A 1 111 ? 10.654 1.458 -13.492 1.00 81.19 111 ASP A O 1
ATOM 813 N N . SER A 1 112 ? 12.529 0.739 -14.410 1.00 86.94 112 SER A N 1
ATOM 814 C CA . SER A 1 112 ? 12.848 -0.086 -13.231 1.00 86.94 112 SER A CA 1
ATOM 815 C C . SER A 1 112 ? 13.213 0.736 -11.990 1.00 86.94 112 SER A C 1
ATOM 817 O O . SER A 1 112 ? 13.192 0.196 -10.879 1.00 86.94 112 SER A O 1
ATOM 819 N N . THR A 1 113 ? 13.566 2.012 -12.177 1.00 92.00 113 THR A N 1
ATOM 820 C CA . THR A 1 113 ? 14.114 2.893 -11.145 1.00 92.00 113 THR A CA 1
ATOM 821 C C . THR A 1 113 ? 13.722 4.348 -11.399 1.00 92.00 113 THR A C 1
ATOM 823 O O . THR A 1 113 ? 13.901 4.836 -12.506 1.00 92.00 113 THR A O 1
ATOM 826 N N . THR A 1 114 ? 13.321 5.057 -10.345 1.00 93.75 114 THR A N 1
ATOM 827 C CA . THR A 1 114 ? 13.179 6.523 -10.313 1.00 93.75 114 THR A CA 1
ATOM 828 C C . THR A 1 114 ? 14.048 7.062 -9.182 1.00 93.75 114 THR A C 1
ATOM 830 O O . THR A 1 114 ? 13.996 6.559 -8.055 1.00 93.75 114 THR A O 1
ATOM 833 N N . LEU A 1 115 ? 14.856 8.086 -9.458 1.00 93.81 115 LEU A N 1
ATOM 834 C CA . LEU A 1 115 ? 15.775 8.645 -8.463 1.00 93.81 115 LEU A CA 1
ATOM 835 C C . LEU A 1 115 ? 15.029 9.346 -7.308 1.00 93.81 115 LEU A C 1
ATOM 837 O O . LEU A 1 115 ? 13.945 9.900 -7.511 1.00 93.81 115 LEU A O 1
ATOM 841 N N . PRO A 1 116 ? 15.601 9.382 -6.089 1.00 95.06 116 PRO A N 1
ATOM 842 C CA . PRO A 1 116 ? 15.078 10.215 -5.011 1.00 95.06 116 PRO A CA 1
ATOM 843 C C . PRO A 1 116 ? 14.896 11.680 -5.439 1.00 95.06 116 PRO A C 1
ATOM 845 O O . PRO A 1 116 ? 15.695 12.232 -6.192 1.00 95.06 116 PRO A O 1
ATOM 848 N N . GLY A 1 117 ? 13.823 12.310 -4.964 1.00 92.25 117 GLY A N 1
ATOM 849 C CA . GLY A 1 117 ? 13.422 13.669 -5.338 1.00 92.25 117 GLY A CA 1
ATOM 850 C C . GLY A 1 117 ? 12.656 13.783 -6.663 1.00 92.25 117 GLY A C 1
ATOM 851 O O . GLY A 1 117 ? 12.115 14.853 -6.936 1.00 92.25 117 GLY A O 1
ATOM 852 N N . LYS A 1 118 ? 12.572 12.715 -7.467 1.00 92.50 118 LYS A N 1
ATOM 853 C CA . LYS A 1 118 ? 11.738 12.655 -8.679 1.00 92.50 118 LYS A CA 1
ATOM 854 C C . LYS A 1 118 ? 10.347 12.095 -8.374 1.00 92.50 118 LYS A C 1
ATOM 856 O O . LYS A 1 118 ? 10.137 11.454 -7.342 1.00 92.50 118 LYS A O 1
ATOM 861 N N . ASP A 1 119 ? 9.398 12.361 -9.271 1.00 92.50 119 ASP A N 1
ATOM 862 C CA . ASP A 1 119 ? 8.029 11.859 -9.151 1.00 92.50 119 ASP A CA 1
ATOM 863 C C . ASP A 1 119 ? 7.996 10.344 -9.385 1.00 92.50 119 ASP A C 1
ATOM 865 O O . ASP A 1 119 ? 8.163 9.865 -10.501 1.00 92.50 119 ASP A O 1
ATOM 869 N N . ASN A 1 120 ? 7.762 9.580 -8.320 1.00 94.06 120 ASN A N 1
ATOM 870 C CA . ASN A 1 120 ? 7.631 8.126 -8.388 1.00 94.06 120 ASN A CA 1
ATOM 871 C C . ASN A 1 120 ? 6.181 7.656 -8.604 1.00 94.06 120 ASN A C 1
ATOM 873 O O . ASN A 1 120 ? 5.874 6.475 -8.420 1.00 94.06 120 ASN A O 1
ATOM 877 N N . GLY A 1 121 ? 5.263 8.562 -8.946 1.00 94.75 121 GLY A N 1
ATOM 878 C CA . GLY A 1 121 ? 3.851 8.260 -9.160 1.00 94.75 121 GLY A CA 1
ATOM 879 C C . GLY A 1 121 ? 3.111 7.855 -7.885 1.00 94.75 121 GLY A C 1
ATOM 880 O O . GLY A 1 121 ? 2.079 7.187 -7.969 1.00 94.75 121 GLY A O 1
ATOM 881 N N . SER A 1 122 ? 3.635 8.191 -6.701 1.00 96.69 122 SER A N 1
ATOM 882 C CA . SER A 1 122 ? 2.923 7.970 -5.440 1.00 96.69 122 SER A CA 1
ATOM 883 C C . SER A 1 122 ? 1.794 8.973 -5.276 1.00 96.69 122 SER A C 1
ATOM 885 O O . SER A 1 122 ? 1.971 10.175 -5.449 1.00 96.69 122 SER A O 1
ATOM 887 N N . TRP A 1 123 ? 0.628 8.486 -4.879 1.00 97.31 123 TRP A N 1
ATOM 888 C CA . TRP A 1 123 ? -0.531 9.324 -4.612 1.00 97.31 123 TRP A CA 1
ATOM 889 C C . TRP A 1 123 ? -1.330 8.787 -3.433 1.00 97.31 123 TRP A C 1
ATOM 891 O O . TRP A 1 123 ? -1.260 7.605 -3.098 1.00 97.31 123 TRP A O 1
ATOM 901 N N . ILE A 1 124 ? -2.102 9.678 -2.818 1.00 97.88 124 ILE A N 1
ATOM 902 C CA . ILE A 1 124 ? -2.964 9.365 -1.686 1.00 97.88 124 ILE A CA 1
ATOM 903 C C . ILE A 1 124 ? -4.260 10.174 -1.763 1.00 97.88 124 ILE A C 1
ATOM 905 O O . ILE A 1 124 ? -4.289 11.268 -2.330 1.00 97.88 124 ILE A O 1
ATOM 909 N N . GLN A 1 125 ? -5.335 9.622 -1.222 1.00 97.94 125 GLN A N 1
ATOM 910 C CA . GLN A 1 125 ? -6.667 10.210 -1.141 1.00 97.94 125 GLN A CA 1
ATOM 911 C C . GLN A 1 125 ? -7.299 9.866 0.211 1.00 97.94 125 GLN A C 1
ATOM 913 O O . GLN A 1 125 ? -6.839 8.961 0.908 1.00 97.94 125 GLN A O 1
ATOM 918 N N . GLY A 1 126 ? -8.360 10.587 0.570 1.00 97.38 126 GLY A N 1
ATOM 919 C CA . GLY A 1 126 ? -9.143 10.328 1.776 1.00 97.38 126 GLY A CA 1
ATOM 920 C C . GLY A 1 126 ? -10.638 10.494 1.530 1.00 97.38 126 GLY A C 1
ATOM 921 O O . GLY A 1 126 ? -11.054 11.262 0.655 1.00 97.38 126 GLY A O 1
ATOM 922 N N . GLY A 1 127 ? -11.465 9.770 2.275 1.00 96.88 127 GLY A N 1
ATOM 923 C CA . GLY A 1 127 ? -12.906 9.714 2.034 1.00 96.88 127 GLY A CA 1
ATOM 924 C C . GLY A 1 127 ? -13.556 8.435 2.539 1.00 96.88 127 GLY A C 1
ATOM 925 O O . GLY A 1 127 ? -13.073 7.816 3.480 1.00 96.88 127 GLY A O 1
ATOM 926 N N . THR A 1 128 ? -14.661 8.048 1.917 1.00 96.19 128 THR A N 1
ATOM 927 C CA . THR A 1 128 ? -15.396 6.828 2.264 1.00 96.19 128 THR A CA 1
ATOM 928 C C . THR A 1 128 ? -14.893 5.610 1.499 1.00 96.19 128 THR A C 1
ATOM 930 O O . THR A 1 128 ? -14.248 5.728 0.458 1.00 96.19 128 THR A O 1
ATOM 933 N N . TRP A 1 129 ? -15.249 4.419 1.986 1.00 94.12 129 TRP A N 1
ATOM 934 C CA . TRP A 1 129 ? -15.011 3.169 1.262 1.00 94.12 129 TRP A CA 1
ATOM 935 C C . TRP A 1 129 ? -15.613 3.214 -0.151 1.00 94.12 129 TRP A C 1
ATOM 937 O O . TRP A 1 129 ? -14.922 2.932 -1.121 1.00 94.12 129 TRP A O 1
ATOM 947 N N . SER A 1 130 ? -16.864 3.668 -0.280 1.00 93.75 130 SER A N 1
ATOM 948 C CA . SER A 1 130 ? -17.560 3.813 -1.568 1.00 93.75 130 SER A CA 1
ATOM 949 C C . SER A 1 130 ? -16.827 4.756 -2.534 1.00 93.75 130 SER A C 1
ATOM 951 O O . SER A 1 130 ? -16.665 4.449 -3.716 1.00 93.75 130 SER A O 1
ATOM 953 N N . GLU A 1 131 ? -16.315 5.889 -2.038 1.00 95.06 131 GLU A N 1
ATOM 954 C CA . GLU A 1 131 ? -15.500 6.803 -2.849 1.00 95.06 131 GLU A CA 1
ATOM 955 C C . GLU A 1 131 ? -14.185 6.158 -3.293 1.00 95.06 131 GLU A C 1
ATOM 957 O O . GLU A 1 131 ? -13.824 6.279 -4.460 1.00 95.06 131 GLU A O 1
ATOM 962 N N . MET A 1 132 ? -13.487 5.452 -2.398 1.00 95.56 132 MET A N 1
ATOM 963 C CA . MET A 1 132 ? -12.258 4.729 -2.733 1.00 95.56 132 MET A CA 1
ATOM 964 C C . MET A 1 132 ? -12.498 3.711 -3.848 1.00 95.56 132 MET A C 1
ATOM 966 O O . MET A 1 132 ? -11.688 3.625 -4.768 1.00 95.56 132 MET A O 1
ATOM 970 N N . ARG A 1 133 ? -13.613 2.974 -3.793 1.00 91.69 133 ARG A N 1
ATOM 971 C CA . ARG A 1 133 ? -13.977 1.967 -4.800 1.00 91.69 133 ARG A CA 1
ATOM 972 C C . ARG A 1 133 ? -14.492 2.557 -6.116 1.00 91.69 133 ARG A C 1
ATOM 974 O O . ARG A 1 133 ? -14.678 1.821 -7.080 1.00 91.69 133 ARG A O 1
ATOM 981 N N . GLY A 1 134 ? -14.723 3.870 -6.169 1.00 90.25 134 GLY A N 1
ATOM 982 C CA . GLY A 1 134 ? -15.317 4.542 -7.327 1.00 90.25 134 GLY A CA 1
ATOM 983 C C . GLY A 1 134 ? -16.817 4.296 -7.499 1.00 90.25 134 GLY A C 1
ATOM 984 O O . GLY A 1 134 ? -17.365 4.588 -8.557 1.00 90.25 134 GLY A O 1
ATOM 985 N N . GLU A 1 135 ? -17.498 3.798 -6.467 1.00 90.19 135 GLU A N 1
ATOM 986 C CA . GLU A 1 135 ? -18.949 3.553 -6.472 1.00 90.19 135 GLU A CA 1
ATOM 987 C C . GLU A 1 135 ? -19.742 4.863 -6.377 1.00 90.19 135 GLU A C 1
ATOM 989 O O . GLU A 1 135 ? -20.885 4.963 -6.821 1.00 90.19 135 GLU A O 1
ATOM 994 N N . THR A 1 136 ? -19.116 5.907 -5.832 1.00 87.06 136 THR A N 1
ATOM 995 C CA . THR A 1 136 ? -19.657 7.265 -5.795 1.00 87.06 136 THR A CA 1
ATOM 996 C C . THR A 1 136 ? -18.873 8.169 -6.736 1.00 87.06 136 THR A C 1
ATOM 998 O O . THR A 1 136 ? -17.642 8.211 -6.692 1.00 87.06 136 THR A O 1
ATOM 1001 N N . LYS A 1 137 ? -19.585 8.951 -7.559 1.00 85.00 137 LYS A N 1
ATOM 1002 C CA . LYS A 1 137 ? -18.963 9.960 -8.425 1.00 85.00 137 LYS A CA 1
ATOM 1003 C C . LYS A 1 137 ? -18.214 10.984 -7.570 1.00 85.00 137 LYS A C 1
ATOM 1005 O O . LYS A 1 137 ? -18.825 11.795 -6.881 1.00 85.00 137 LYS A O 1
ATOM 1010 N N . SER A 1 138 ? -16.889 10.969 -7.653 1.00 87.75 138 SER A N 1
ATOM 1011 C CA . SER A 1 138 ? -16.005 11.955 -7.035 1.00 87.75 138 SER A CA 1
ATOM 1012 C C . SER A 1 138 ? -14.862 12.298 -7.995 1.00 87.75 138 SER A C 1
ATOM 1014 O O . SER A 1 138 ? -14.630 11.595 -8.976 1.00 87.75 138 SER A O 1
ATOM 1016 N N . LYS A 1 139 ? -14.135 13.388 -7.728 1.00 90.12 139 LYS A N 1
ATOM 1017 C CA . LYS A 1 139 ? -12.914 13.746 -8.478 1.00 90.12 139 LYS A CA 1
ATOM 1018 C C . LYS A 1 139 ? -11.651 13.068 -7.917 1.00 90.12 139 LYS A C 1
ATOM 1020 O O . LYS A 1 139 ? -10.546 13.399 -8.343 1.00 90.12 139 LYS A O 1
ATOM 1025 N N . LYS A 1 140 ? -11.795 12.186 -6.922 1.00 91.88 140 LYS A N 1
ATOM 1026 C CA . LYS A 1 140 ? -10.673 11.533 -6.236 1.00 91.88 140 LYS A CA 1
ATOM 1027 C C . LYS A 1 140 ? -10.129 10.400 -7.101 1.00 91.88 140 LYS A C 1
ATOM 1029 O O . LYS A 1 140 ? -10.874 9.772 -7.847 1.00 91.88 140 LYS A O 1
ATOM 1034 N N . ARG A 1 141 ? -8.829 10.121 -6.982 1.00 93.00 141 ARG A N 1
ATOM 1035 C CA . ARG A 1 141 ? -8.255 8.884 -7.536 1.00 93.00 141 ARG A CA 1
ATOM 1036 C C . ARG A 1 141 ? -8.823 7.689 -6.769 1.00 93.00 141 ARG A C 1
ATOM 1038 O O . ARG A 1 141 ? -8.930 7.743 -5.545 1.00 93.00 141 ARG A O 1
ATOM 1045 N N . THR A 1 142 ? -9.185 6.632 -7.476 1.00 93.25 142 THR A N 1
ATOM 1046 C CA . THR A 1 142 ? -9.873 5.467 -6.914 1.00 93.25 142 THR A CA 1
ATOM 1047 C C . THR A 1 142 ? -9.000 4.222 -7.018 1.00 93.25 142 THR A C 1
ATOM 1049 O O . THR A 1 142 ? -8.084 4.138 -7.835 1.00 93.25 142 THR A O 1
ATOM 1052 N N . VAL A 1 143 ? -9.290 3.248 -6.164 1.00 91.94 143 VAL A N 1
ATOM 1053 C CA . VAL A 1 143 ? -8.860 1.859 -6.310 1.00 91.94 143 VAL A CA 1
ATOM 1054 C C . VAL A 1 143 ? -10.032 1.148 -6.977 1.00 91.94 143 VAL A C 1
ATOM 1056 O O . VAL A 1 143 ? -10.909 0.610 -6.303 1.00 91.94 143 VAL A O 1
ATOM 1059 N N . GLU A 1 144 ? -10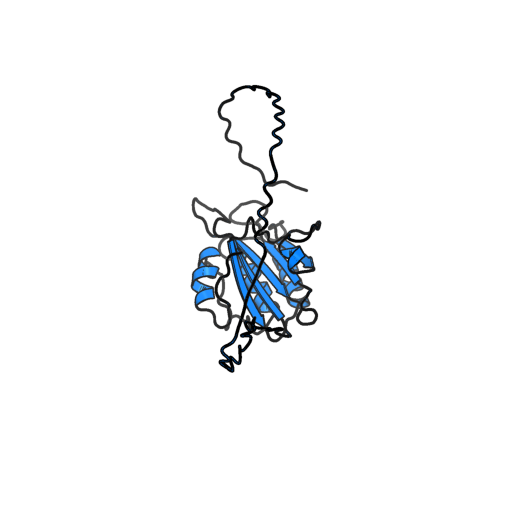.125 1.286 -8.298 1.00 81.25 144 GLU A N 1
ATOM 1060 C CA . GLU A 1 144 ? -11.297 0.871 -9.074 1.00 81.25 144 GLU A CA 1
ATOM 1061 C C . GLU A 1 144 ? -11.360 -0.642 -9.324 1.00 81.25 144 GLU A C 1
ATOM 1063 O O . GLU A 1 144 ? -10.340 -1.296 -9.557 1.00 81.25 144 GLU A O 1
ATOM 1068 N N . LEU A 1 145 ? -12.586 -1.176 -9.341 1.00 68.94 145 LEU A N 1
ATOM 1069 C CA . LEU A 1 145 ? -12.879 -2.593 -9.602 1.00 68.94 145 LEU A CA 1
ATOM 1070 C C . LEU A 1 145 ? -12.370 -3.061 -10.972 1.00 68.94 145 LEU A C 1
ATOM 1072 O O . LEU A 1 145 ? -11.948 -4.197 -11.131 1.00 68.94 145 LEU A O 1
ATOM 1076 N N . ALA A 1 146 ? -12.361 -2.173 -11.971 1.00 77.31 146 ALA A N 1
ATOM 1077 C CA . ALA A 1 146 ? -11.901 -2.511 -13.317 1.00 77.31 146 ALA A CA 1
ATOM 1078 C C . ALA A 1 146 ? -10.392 -2.812 -13.398 1.00 77.31 146 ALA A C 1
ATOM 1080 O O . ALA A 1 146 ? -9.946 -3.404 -14.381 1.00 77.31 146 ALA A O 1
ATOM 1081 N N . ARG A 1 147 ? -9.608 -2.385 -12.397 1.00 87.31 147 ARG A N 1
ATOM 1082 C CA . ARG A 1 147 ? -8.146 -2.526 -12.371 1.00 87.31 147 ARG A CA 1
ATOM 1083 C C . ARG A 1 147 ? -7.657 -3.516 -11.319 1.00 87.31 147 ARG A C 1
ATOM 1085 O O . ARG A 1 147 ? -6.700 -4.235 -11.575 1.00 87.31 147 ARG A O 1
ATOM 1092 N N . TYR A 1 148 ? -8.261 -3.524 -10.136 1.00 92.44 148 TYR A N 1
ATOM 1093 C CA . TYR A 1 148 ? -7.844 -4.403 -9.046 1.00 92.44 148 TYR A CA 1
ATOM 1094 C C . TYR A 1 148 ? -8.746 -5.635 -9.016 1.00 92.44 148 TYR A C 1
ATOM 1096 O O . TYR A 1 148 ? -9.951 -5.503 -8.882 1.00 92.44 148 TYR A O 1
ATOM 1104 N N . ASP A 1 149 ? -8.168 -6.830 -9.129 1.00 92.69 149 ASP A N 1
ATOM 1105 C CA . ASP A 1 149 ? -8.909 -8.095 -9.198 1.00 92.69 149 ASP A CA 1
ATOM 1106 C C . ASP A 1 149 ? -9.337 -8.622 -7.824 1.00 92.69 149 ASP A C 1
ATOM 1108 O O . ASP A 1 149 ? -10.252 -9.438 -7.703 1.00 92.69 149 ASP A O 1
ATOM 1112 N N . ALA A 1 150 ? -8.580 -8.271 -6.786 1.00 95.31 150 ALA A N 1
ATOM 1113 C CA . ALA A 1 150 ? -8.752 -8.848 -5.466 1.00 95.31 150 ALA A CA 1
ATOM 1114 C C . ALA A 1 150 ? -8.272 -7.908 -4.369 1.00 95.31 150 ALA A C 1
ATOM 1116 O O . ALA A 1 150 ? -7.397 -7.068 -4.572 1.00 95.31 150 ALA A O 1
ATOM 1117 N N . TYR A 1 151 ? -8.788 -8.114 -3.164 1.00 96.50 151 TYR A N 1
ATOM 1118 C CA . TYR A 1 151 ? -8.295 -7.452 -1.968 1.00 96.50 151 TYR A CA 1
ATOM 1119 C C . TYR A 1 151 ? -8.322 -8.385 -0.760 1.00 96.50 151 TYR A C 1
ATOM 1121 O O . TYR A 1 151 ? -9.058 -9.374 -0.707 1.00 96.50 151 TYR A O 1
ATOM 1129 N N . ARG A 1 152 ? -7.467 -8.079 0.212 1.00 96.38 152 ARG A N 1
ATOM 1130 C CA . ARG A 1 152 ? -7.407 -8.732 1.523 1.00 96.38 152 ARG A CA 1
ATOM 1131 C C . ARG A 1 152 ? -7.276 -7.656 2.575 1.00 96.38 152 ARG A C 1
ATOM 1133 O O . ARG A 1 152 ? -6.615 -6.646 2.337 1.00 96.38 152 ARG A O 1
ATOM 1140 N N . CYS A 1 153 ? -7.873 -7.882 3.733 1.00 96.94 153 CYS A N 1
ATOM 1141 C CA . CYS A 1 153 ? -7.793 -6.947 4.840 1.00 96.94 153 CYS A CA 1
ATOM 1142 C C . CYS A 1 153 ? -7.407 -7.652 6.137 1.00 96.94 153 CYS A C 1
ATOM 1144 O O . CYS A 1 153 ? -7.523 -8.869 6.261 1.00 96.94 153 CYS A O 1
ATOM 1146 N N . ILE A 1 154 ? -6.995 -6.858 7.116 1.00 96.31 154 ILE A N 1
ATOM 1147 C CA . ILE A 1 154 ? -6.845 -7.272 8.509 1.00 96.31 154 ILE A CA 1
ATOM 1148 C C . ILE A 1 154 ? -7.345 -6.139 9.409 1.00 96.31 154 ILE A C 1
ATOM 1150 O O . ILE A 1 154 ? -7.082 -4.957 9.158 1.00 96.31 154 ILE A O 1
ATOM 1154 N N . ASN A 1 155 ? -8.112 -6.501 10.437 1.00 96.38 155 ASN A N 1
ATOM 1155 C CA . ASN A 1 155 ? -8.536 -5.575 11.483 1.00 96.38 155 ASN A CA 1
ATOM 1156 C C . ASN A 1 155 ? -7.394 -5.353 12.478 1.00 96.38 155 ASN A C 1
ATOM 1158 O O . ASN A 1 155 ? -6.643 -6.273 12.797 1.00 96.38 155 ASN A O 1
ATOM 1162 N N . THR A 1 156 ? -7.290 -4.142 13.010 1.00 95.50 156 THR A N 1
ATOM 1163 C CA . THR A 1 156 ? -6.330 -3.791 14.057 1.00 95.50 156 THR A CA 1
ATOM 1164 C C . THR A 1 156 ? -7.071 -3.159 15.231 1.00 95.50 156 THR A C 1
ATOM 1166 O O . THR A 1 156 ? -8.062 -2.459 15.042 1.00 95.50 156 THR A O 1
ATOM 1169 N N . ALA A 1 157 ? -6.588 -3.353 16.461 1.00 92.75 157 ALA A N 1
ATOM 1170 C CA . ALA A 1 157 ? -7.218 -2.745 17.643 1.00 92.75 157 ALA A CA 1
ATOM 1171 C C . ALA A 1 157 ? -7.235 -1.201 17.580 1.00 92.75 157 ALA A C 1
ATOM 1173 O O . ALA A 1 157 ? -8.111 -0.547 18.133 1.00 92.75 157 ALA A O 1
ATOM 1174 N N . GLY A 1 158 ? -6.283 -0.611 16.854 1.00 94.19 158 GLY A N 1
ATOM 1175 C CA . GLY A 1 158 ? -6.210 0.821 16.591 1.00 94.19 158 GLY A CA 1
ATOM 1176 C C . GLY A 1 158 ? -5.277 1.129 15.424 1.00 94.19 158 GLY A C 1
ATOM 1177 O O . GLY A 1 158 ? -4.777 0.219 14.753 1.00 94.19 158 GLY A O 1
ATOM 1178 N N . GLY A 1 159 ? -5.025 2.414 15.196 1.00 96.25 159 GLY A N 1
ATOM 1179 C CA . GLY A 1 159 ? -4.098 2.860 14.166 1.00 96.25 159 GLY A CA 1
ATOM 1180 C C . GLY A 1 159 ? -3.679 4.322 14.309 1.00 96.25 159 GLY A C 1
ATOM 1181 O O . GLY A 1 159 ? -4.400 5.138 14.880 1.00 96.25 159 GLY A O 1
ATOM 1182 N N . ASP A 1 160 ? -2.510 4.653 13.772 1.00 97.75 160 ASP A N 1
ATOM 1183 C CA . ASP A 1 160 ? -1.962 6.004 13.703 1.00 97.75 160 ASP A CA 1
ATOM 1184 C C . ASP A 1 160 ? -1.966 6.493 12.249 1.00 97.75 160 ASP A C 1
ATOM 1186 O O . ASP A 1 160 ? -1.022 6.297 11.476 1.00 97.75 160 ASP A O 1
ATOM 1190 N N . LEU A 1 161 ? -3.058 7.165 11.871 1.00 97.50 161 LEU A N 1
ATOM 1191 C CA . LEU A 1 161 ? -3.190 7.782 10.549 1.00 97.50 161 LEU A CA 1
ATOM 1192 C C . LEU A 1 161 ? -2.111 8.840 10.293 1.00 97.50 161 LEU A C 1
ATOM 1194 O O . LEU A 1 161 ? -1.646 8.982 9.162 1.00 97.50 161 LEU A O 1
ATOM 1198 N N . LYS A 1 162 ? -1.680 9.577 11.326 1.00 97.81 162 LYS A N 1
ATOM 1199 C CA . LYS A 1 162 ? -0.664 10.624 11.164 1.00 97.81 162 LYS A CA 1
ATOM 1200 C C . LYS A 1 162 ? 0.696 10.001 10.863 1.00 97.81 162 LYS A C 1
ATOM 1202 O O . LYS A 1 162 ? 1.406 10.502 9.993 1.00 97.81 162 LYS A O 1
ATOM 1207 N N . ALA A 1 163 ? 1.069 8.917 11.543 1.00 98.50 163 ALA A N 1
ATOM 1208 C CA . ALA A 1 163 ? 2.297 8.182 11.243 1.00 98.50 163 ALA A CA 1
ATOM 1209 C C . ALA A 1 163 ? 2.263 7.553 9.847 1.00 98.50 163 ALA A C 1
ATOM 1211 O O . ALA A 1 163 ? 3.240 7.684 9.104 1.00 98.50 163 ALA A O 1
ATOM 1212 N N . ALA A 1 164 ? 1.140 6.951 9.454 1.00 98.50 164 ALA A N 1
ATOM 1213 C CA . ALA A 1 164 ? 0.950 6.413 8.111 1.00 98.50 164 ALA A CA 1
ATOM 1214 C C . ALA A 1 164 ? 1.124 7.496 7.027 1.00 98.50 164 ALA A C 1
ATOM 1216 O O . ALA A 1 164 ? 1.923 7.327 6.105 1.00 98.50 164 ALA A O 1
ATOM 1217 N N . GLN A 1 165 ? 0.472 8.652 7.193 1.00 98.31 165 GLN A N 1
ATOM 1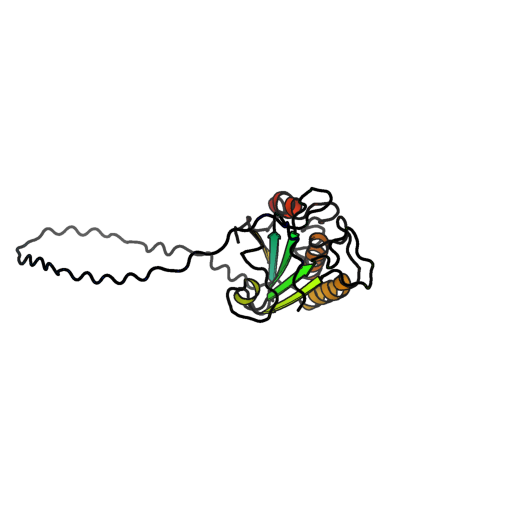218 C CA . GLN A 1 165 ? 0.573 9.788 6.274 1.00 98.31 165 GLN A CA 1
ATOM 1219 C C . GLN A 1 165 ? 1.992 10.362 6.198 1.00 98.31 165 GLN A C 1
ATOM 1221 O O . GLN A 1 165 ? 2.489 10.633 5.107 1.00 98.31 165 GLN A O 1
ATOM 1226 N N . ARG A 1 166 ? 2.676 10.539 7.340 1.00 98.50 166 ARG A N 1
ATOM 1227 C CA . ARG A 1 166 ? 4.085 10.977 7.354 1.00 98.50 166 ARG A CA 1
ATOM 1228 C C . ARG A 1 166 ? 4.972 10.001 6.586 1.00 98.50 166 ARG A C 1
ATOM 1230 O O . ARG A 1 166 ? 5.837 10.425 5.827 1.00 98.50 166 ARG A O 1
ATOM 1237 N N . THR A 1 167 ? 4.729 8.704 6.747 1.00 98.62 167 THR A N 1
ATOM 1238 C CA . THR A 1 167 ? 5.481 7.657 6.047 1.00 98.62 167 THR A CA 1
ATOM 1239 C C . THR A 1 167 ? 5.242 7.728 4.542 1.00 98.62 167 THR A C 1
ATOM 1241 O O . THR A 1 167 ? 6.210 7.747 3.784 1.00 98.62 167 THR A O 1
ATOM 1244 N N . PHE A 1 168 ? 3.989 7.881 4.101 1.00 98.38 168 PHE A N 1
ATOM 1245 C CA . PHE A 1 168 ? 3.670 8.151 2.696 1.00 98.38 168 PHE A CA 1
ATOM 1246 C C . PHE A 1 168 ? 4.403 9.400 2.172 1.00 98.38 168 PHE A C 1
ATOM 1248 O O . PHE A 1 168 ? 5.095 9.328 1.159 1.00 98.38 168 PHE A O 1
ATOM 1255 N N . ASN A 1 169 ? 4.328 10.524 2.892 1.00 97.94 169 ASN A N 1
ATOM 1256 C CA . ASN A 1 169 ? 4.942 11.792 2.482 1.00 97.94 169 ASN A CA 1
ATOM 1257 C C . ASN A 1 169 ? 6.471 11.710 2.345 1.00 97.94 169 ASN A C 1
ATOM 1259 O O . ASN A 1 169 ? 7.051 12.444 1.542 1.00 97.94 169 ASN A O 1
ATOM 1263 N N . ASN A 1 170 ? 7.122 10.840 3.119 1.00 97.25 170 ASN A N 1
ATOM 1264 C CA . ASN A 1 170 ? 8.548 10.553 2.981 1.00 97.25 170 ASN A CA 1
ATOM 1265 C C . ASN A 1 170 ? 8.809 9.660 1.757 1.00 97.25 170 ASN A C 1
ATOM 1267 O O . ASN A 1 170 ? 9.704 9.932 0.959 1.00 97.25 170 ASN A O 1
ATOM 1271 N N . MET A 1 171 ? 7.997 8.618 1.567 1.00 96.50 171 MET A N 1
ATOM 1272 C CA . MET A 1 171 ? 8.169 7.649 0.481 1.00 96.50 171 MET A CA 1
ATOM 1273 C C . MET A 1 171 ? 7.762 8.155 -0.900 1.00 96.50 171 MET A C 1
ATOM 1275 O O . MET A 1 171 ? 8.227 7.611 -1.899 1.00 96.50 171 MET A O 1
ATOM 1279 N N . GLN A 1 172 ? 6.950 9.207 -1.002 1.00 95.62 172 GLN A N 1
ATOM 1280 C CA . GLN A 1 172 ? 6.711 9.866 -2.291 1.00 95.62 172 GLN A CA 1
ATOM 1281 C C . GLN A 1 172 ? 7.988 10.554 -2.819 1.00 95.62 172 GLN A C 1
ATOM 1283 O O . GLN A 1 172 ? 8.081 10.837 -4.003 1.00 95.62 172 GLN A O 1
ATOM 1288 N N . LYS A 1 173 ? 8.979 10.819 -1.949 1.00 95.06 173 LYS A N 1
ATOM 1289 C CA . LYS A 1 173 ? 10.222 11.532 -2.290 1.00 95.06 173 LYS A CA 1
ATOM 1290 C C . LYS A 1 173 ? 11.458 10.636 -2.341 1.00 95.06 173 LYS A C 1
ATOM 1292 O O . LYS A 1 173 ? 12.505 11.090 -2.787 1.00 95.06 173 LYS A O 1
ATOM 1297 N N . ASN A 1 174 ? 11.380 9.384 -1.895 1.00 95.56 174 ASN A N 1
ATOM 1298 C CA . ASN A 1 174 ? 12.551 8.503 -1.802 1.00 95.56 174 ASN A CA 1
ATOM 1299 C C . ASN A 1 174 ? 12.786 7.652 -3.067 1.00 95.56 174 ASN A C 1
ATOM 1301 O O . ASN A 1 174 ? 13.477 6.639 -2.996 1.00 95.56 174 ASN A O 1
ATOM 1305 N N . GLY A 1 175 ? 12.203 8.039 -4.206 1.00 95.06 175 GLY A N 1
ATOM 1306 C CA . GLY A 1 175 ? 12.371 7.352 -5.488 1.00 95.06 175 GLY A CA 1
ATOM 1307 C C . GLY A 1 175 ? 11.534 6.079 -5.625 1.00 95.06 175 GLY A C 1
ATOM 1308 O O . GLY A 1 175 ? 10.597 5.842 -4.852 1.00 95.06 175 GLY A O 1
ATOM 1309 N N . TYR A 1 176 ? 11.871 5.271 -6.624 1.00 96.06 176 TYR A N 1
ATOM 1310 C CA . TYR A 1 176 ? 11.267 3.976 -6.930 1.00 96.06 176 TYR A CA 1
ATOM 1311 C C . TYR A 1 176 ? 12.356 2.991 -7.340 1.00 96.06 176 TYR A C 1
ATOM 1313 O O . TYR A 1 176 ? 13.310 3.373 -8.012 1.00 96.06 176 TYR A O 1
ATOM 1321 N N . GLN A 1 177 ? 12.215 1.728 -6.958 1.00 93.94 177 GLN A N 1
ATOM 1322 C CA . GLN A 1 177 ? 13.033 0.639 -7.481 1.00 93.94 177 GLN A CA 1
ATOM 1323 C C . GLN A 1 177 ? 12.187 -0.630 -7.475 1.00 93.94 177 GLN A C 1
ATOM 1325 O O . GLN A 1 177 ? 11.591 -0.969 -6.451 1.00 93.94 177 GLN A O 1
ATOM 1330 N N . ILE A 1 178 ? 12.105 -1.304 -8.620 1.00 91.62 178 ILE A N 1
ATOM 1331 C CA . ILE A 1 178 ? 11.113 -2.355 -8.875 1.00 91.62 178 ILE A CA 1
ATOM 1332 C C . ILE A 1 178 ? 11.144 -3.527 -7.879 1.00 91.62 178 ILE A C 1
ATOM 1334 O O . ILE A 1 178 ? 10.098 -4.121 -7.632 1.00 91.62 178 ILE A O 1
ATOM 1338 N N . LEU A 1 179 ? 12.286 -3.844 -7.268 1.00 91.50 179 LEU A N 1
ATOM 1339 C CA . LEU A 1 179 ? 12.442 -4.961 -6.328 1.00 91.50 179 LEU A CA 1
ATOM 1340 C C . LEU A 1 179 ? 12.380 -4.537 -4.853 1.00 91.50 179 LEU A C 1
ATOM 1342 O O . LEU A 1 179 ? 11.811 -5.272 -4.050 1.00 91.50 179 LEU A O 1
ATOM 1346 N N . HIS A 1 180 ? 12.919 -3.366 -4.502 1.00 94.06 180 HIS A N 1
ATOM 1347 C CA . HIS A 1 180 ? 13.173 -2.992 -3.099 1.00 94.06 180 HIS A CA 1
ATOM 1348 C C . HIS A 1 180 ? 12.419 -1.732 -2.637 1.00 94.06 180 HIS A C 1
ATOM 1350 O O . HIS A 1 180 ? 12.162 -1.528 -1.452 1.00 94.06 180 HIS A O 1
ATOM 1356 N N . ASN A 1 181 ? 12.004 -0.862 -3.558 1.00 96.19 181 ASN A N 1
ATOM 1357 C CA . ASN A 1 181 ? 11.345 0.410 -3.246 1.00 96.19 181 ASN A CA 1
ATOM 1358 C C . ASN A 1 181 ? 10.158 0.630 -4.190 1.00 96.19 181 ASN A C 1
ATOM 1360 O O . ASN A 1 181 ? 10.121 1.586 -4.964 1.00 96.19 181 ASN A O 1
ATOM 1364 N N . ASN A 1 182 ? 9.208 -0.299 -4.155 1.00 95.62 182 ASN A N 1
ATOM 1365 C CA . ASN A 1 182 ? 8.116 -0.409 -5.115 1.00 95.62 182 ASN A CA 1
ATOM 1366 C C . ASN A 1 182 ? 6.747 -0.176 -4.450 1.00 95.62 182 ASN A C 1
ATOM 1368 O O . ASN A 1 182 ? 6.653 0.208 -3.284 1.00 95.62 182 ASN A O 1
ATOM 1372 N N . CYS A 1 183 ? 5.664 -0.408 -5.195 1.00 97.06 183 CYS A N 1
ATOM 1373 C CA . CYS A 1 183 ? 4.299 -0.294 -4.674 1.00 97.06 183 CYS A CA 1
ATOM 1374 C C . CYS A 1 183 ? 4.037 -1.152 -3.423 1.00 97.06 183 CYS A C 1
ATOM 1376 O O . CYS A 1 183 ? 3.351 -0.697 -2.507 1.00 97.06 183 CYS A O 1
ATOM 1378 N N . LEU A 1 184 ? 4.616 -2.353 -3.349 1.00 98.31 184 LEU A N 1
ATOM 1379 C CA . LEU A 1 184 ? 4.436 -3.274 -2.233 1.00 98.31 184 LEU A CA 1
ATOM 1380 C C . LEU A 1 184 ? 5.239 -2.854 -1.003 1.00 98.31 184 LEU A C 1
ATOM 1382 O O . LEU A 1 184 ? 4.662 -2.728 0.078 1.00 98.31 184 LEU A O 1
ATOM 1386 N N . THR A 1 185 ? 6.547 -2.626 -1.142 1.00 98.25 185 THR A N 1
ATOM 1387 C CA . THR A 1 185 ? 7.393 -2.294 0.016 1.00 98.25 185 THR A CA 1
ATOM 1388 C C . THR A 1 185 ? 6.957 -0.976 0.652 1.00 98.25 185 THR A C 1
ATOM 1390 O O . THR A 1 185 ? 6.895 -0.867 1.880 1.00 98.25 185 THR A O 1
ATOM 1393 N N . LYS A 1 186 ? 6.511 -0.010 -0.162 1.00 98.38 186 LYS A N 1
ATOM 1394 C CA . LYS A 1 186 ? 5.915 1.237 0.331 1.00 98.38 186 LYS A CA 1
ATOM 1395 C C . LYS A 1 186 ? 4.587 1.000 1.058 1.00 98.38 186 LYS A C 1
ATOM 1397 O O . LYS A 1 186 ? 4.412 1.530 2.152 1.00 98.38 186 LYS A O 1
ATOM 1402 N N . ALA A 1 187 ? 3.675 0.185 0.520 1.00 98.62 187 ALA A N 1
ATOM 1403 C CA . ALA A 1 187 ? 2.422 -0.155 1.206 1.00 98.62 187 ALA A CA 1
ATOM 1404 C C . ALA A 1 187 ? 2.675 -0.809 2.580 1.00 98.62 187 ALA A C 1
ATOM 1406 O O . ALA A 1 187 ? 2.100 -0.394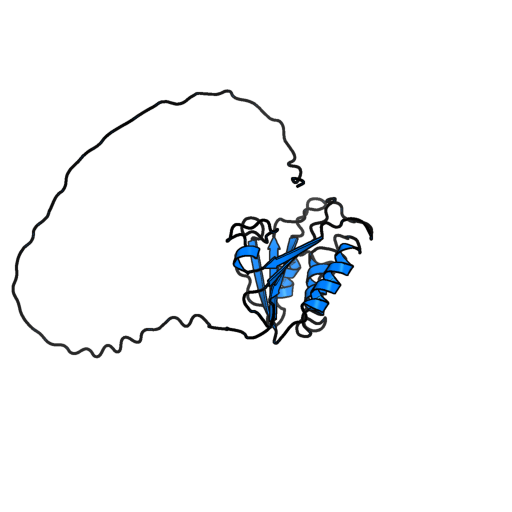 3.587 1.00 98.62 187 ALA A O 1
ATOM 1407 N N . ILE A 1 188 ? 3.601 -1.770 2.646 1.00 98.56 188 ILE A N 1
ATOM 1408 C CA . ILE A 1 188 ? 3.987 -2.454 3.889 1.00 98.56 188 ILE A CA 1
ATOM 1409 C C . ILE A 1 188 ? 4.588 -1.474 4.901 1.00 98.56 188 ILE A C 1
ATOM 1411 O O . ILE A 1 188 ? 4.263 -1.535 6.088 1.00 98.56 188 ILE A O 1
ATOM 1415 N N . ALA A 1 189 ? 5.433 -0.541 4.460 1.00 98.56 189 ALA A N 1
ATOM 1416 C CA . ALA A 1 189 ? 5.990 0.484 5.337 1.00 98.56 189 ALA A CA 1
ATOM 1417 C C . ALA A 1 189 ? 4.897 1.388 5.938 1.00 98.56 189 ALA A C 1
ATOM 1419 O O . ALA A 1 189 ? 4.963 1.718 7.125 1.00 98.56 189 ALA A O 1
ATOM 1420 N N . ILE A 1 190 ? 3.862 1.738 5.164 1.00 98.81 190 ILE A N 1
ATOM 1421 C CA . ILE A 1 190 ? 2.696 2.488 5.665 1.00 98.81 190 ILE A CA 1
ATOM 1422 C C . ILE A 1 190 ? 1.948 1.664 6.710 1.00 98.81 190 ILE A C 1
ATOM 1424 O O . ILE A 1 190 ? 1.676 2.169 7.797 1.00 98.81 190 ILE A O 1
ATOM 1428 N N . PHE A 1 191 ? 1.667 0.392 6.427 1.00 98.69 191 PHE A N 1
ATOM 1429 C CA . PHE A 1 191 ? 0.985 -0.515 7.351 1.00 98.69 191 PHE A CA 1
ATOM 1430 C C . PHE A 1 191 ? 1.734 -0.674 8.678 1.00 98.69 191 PHE A C 1
ATOM 1432 O O . PHE A 1 191 ? 1.137 -0.514 9.744 1.00 98.69 191 PHE A O 1
ATOM 1439 N N . ARG A 1 192 ? 3.054 -0.874 8.626 1.00 98.44 192 ARG A N 1
ATOM 1440 C CA . ARG A 1 192 ? 3.931 -0.958 9.807 1.00 98.44 192 ARG A CA 1
ATOM 1441 C C . ARG A 1 192 ? 3.885 0.292 10.678 1.00 98.44 192 ARG A C 1
ATOM 1443 O O . ARG A 1 192 ? 4.028 0.201 11.893 1.00 98.44 192 ARG A O 1
ATOM 1450 N N . LYS A 1 193 ? 3.726 1.466 10.067 1.00 98.50 193 LYS A N 1
ATOM 1451 C CA . LYS A 1 193 ? 3.633 2.746 10.786 1.00 98.50 193 LYS A CA 1
ATOM 1452 C C . LYS A 1 193 ? 2.214 3.073 11.224 1.00 98.50 193 LYS A C 1
ATOM 1454 O O . LYS A 1 193 ? 2.044 3.822 12.178 1.00 98.50 193 LYS A O 1
ATOM 1459 N N . TYR A 1 194 ? 1.220 2.488 10.569 1.00 98.62 194 TYR A N 1
ATOM 1460 C CA . TYR A 1 194 ? -0.174 2.599 10.952 1.00 98.62 194 TYR A CA 1
ATOM 1461 C C . TYR A 1 194 ? -0.484 1.804 12.223 1.00 98.62 194 TYR A C 1
ATOM 1463 O O . TYR A 1 194 ? -1.162 2.333 13.095 1.00 98.62 194 TYR A O 1
ATOM 1471 N N . SER A 1 195 ? -0.013 0.560 12.371 1.00 97.75 195 SER A N 1
ATOM 1472 C CA . SER A 1 195 ? -0.371 -0.260 13.538 1.00 97.75 195 SER A CA 1
ATOM 1473 C C . SER A 1 195 ? 0.762 -1.178 14.009 1.00 97.75 195 SER A C 1
ATOM 1475 O O . SER A 1 195 ? 1.376 -1.850 13.180 1.00 97.75 195 SER A O 1
ATOM 1477 N N . PRO A 1 196 ? 1.001 -1.307 15.333 1.00 95.50 196 PRO A N 1
ATOM 1478 C CA . PRO A 1 196 ? 1.984 -2.252 15.871 1.00 95.50 196 PRO A CA 1
ATOM 1479 C C . PRO A 1 196 ? 1.622 -3.719 15.594 1.00 95.50 196 PRO A C 1
ATOM 1481 O O . PRO A 1 196 ? 2.512 -4.561 15.514 1.00 95.50 196 PRO A O 1
ATOM 1484 N N . ALA A 1 197 ? 0.338 -4.023 15.362 1.00 94.81 197 ALA A N 1
ATOM 1485 C CA . ALA A 1 197 ? -0.115 -5.347 14.926 1.00 94.81 197 ALA A CA 1
ATOM 1486 C C . ALA A 1 197 ? 0.433 -5.748 13.541 1.00 94.81 197 ALA A C 1
ATOM 1488 O O . ALA A 1 197 ? 0.334 -6.904 13.147 1.00 94.81 197 ALA A O 1
ATOM 1489 N N . LEU A 1 198 ? 1.005 -4.793 12.804 1.00 96.69 198 LEU A N 1
ATOM 1490 C CA . LEU A 1 198 ? 1.576 -4.967 11.472 1.00 96.69 198 LEU A CA 1
ATOM 1491 C C . LEU A 1 198 ? 3.092 -4.742 11.483 1.00 96.69 198 LEU A C 1
ATOM 1493 O O . LEU A 1 198 ? 3.662 -4.409 10.449 1.00 96.69 198 LEU A O 1
ATOM 1497 N N . SER A 1 199 ? 3.750 -4.879 12.641 1.00 95.62 199 SER A N 1
ATOM 1498 C CA . SER A 1 199 ? 5.210 -4.800 12.768 1.00 95.62 199 SER A CA 1
ATOM 1499 C C . SER A 1 199 ? 5.923 -5.855 11.910 1.00 95.62 199 SER A C 1
ATOM 1501 O O . SER A 1 199 ? 5.308 -6.786 11.397 1.00 95.62 199 SER A O 1
ATOM 1503 N N . SER A 1 200 ? 7.249 -5.759 11.783 1.00 94.12 200 SER A N 1
ATOM 1504 C CA . SER A 1 200 ? 8.062 -6.746 11.051 1.00 94.12 200 SER A CA 1
ATOM 1505 C C . SER A 1 200 ? 7.928 -8.184 11.570 1.00 94.12 200 SER A C 1
ATOM 1507 O O . SER A 1 200 ? 8.125 -9.115 10.799 1.00 94.12 200 SER A O 1
ATOM 1509 N N . SER A 1 201 ? 7.559 -8.378 12.840 1.00 92.62 201 SER A N 1
ATOM 1510 C CA . SER A 1 201 ? 7.306 -9.705 13.418 1.00 92.62 201 SER A CA 1
ATOM 1511 C C . SER A 1 201 ? 5.949 -10.303 13.029 1.00 92.62 201 SER A C 1
ATOM 1513 O O . SER A 1 201 ? 5.751 -11.502 13.189 1.00 92.62 201 SER A O 1
ATOM 1515 N N . HIS A 1 202 ? 5.006 -9.487 12.546 1.00 92.88 202 HIS A N 1
ATOM 1516 C CA . HIS A 1 202 ? 3.630 -9.905 12.243 1.00 92.88 202 HIS A CA 1
ATOM 1517 C C . HIS A 1 202 ? 3.266 -9.758 10.761 1.00 92.88 202 HIS A C 1
ATOM 1519 O O . HIS A 1 202 ? 2.399 -10.473 10.261 1.00 92.88 202 HIS A O 1
ATOM 1525 N N . LEU A 1 203 ? 3.929 -8.843 10.054 1.00 95.81 203 LEU A N 1
ATOM 1526 C CA . LEU A 1 203 ? 3.770 -8.607 8.629 1.00 95.81 203 LEU A CA 1
ATOM 1527 C C . LEU A 1 203 ? 5.123 -8.823 7.934 1.00 95.81 203 LEU A C 1
ATOM 1529 O O . LEU A 1 203 ? 6.008 -7.956 8.045 1.00 95.81 203 LEU A O 1
ATOM 1533 N N . PRO A 1 204 ? 5.289 -9.950 7.213 1.00 95.19 204 PRO A N 1
ATOM 1534 C CA . PRO A 1 204 ? 6.493 -10.226 6.443 1.00 95.19 204 PRO A CA 1
ATOM 1535 C C . PRO A 1 204 ? 6.819 -9.083 5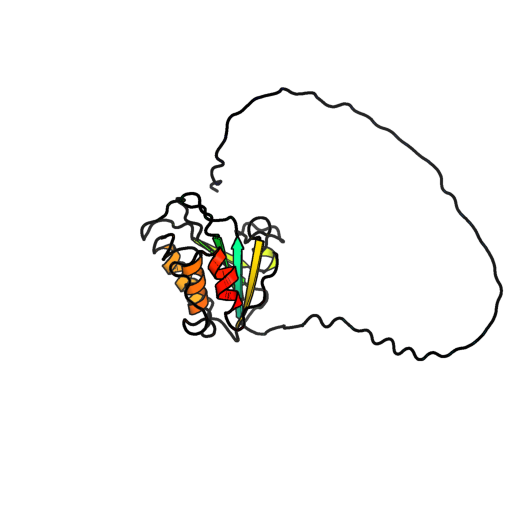.488 1.00 95.19 204 PRO A C 1
ATOM 1537 O O . PRO A 1 204 ? 5.926 -8.380 5.009 1.00 95.19 204 PRO A O 1
ATOM 1540 N N . ASP A 1 205 ? 8.103 -8.884 5.221 1.00 94.31 205 ASP A N 1
ATOM 1541 C CA . ASP A 1 205 ? 8.523 -7.845 4.295 1.00 94.31 205 ASP A CA 1
ATOM 1542 C C . ASP A 1 205 ? 8.216 -8.193 2.836 1.00 94.31 205 ASP A C 1
ATOM 1544 O O . ASP A 1 205 ? 8.045 -9.358 2.485 1.00 94.31 205 ASP A O 1
ATOM 1548 N N . GLY A 1 206 ? 8.099 -7.162 2.002 1.00 93.31 206 GLY A N 1
ATOM 1549 C CA . GLY A 1 206 ? 7.830 -7.302 0.570 1.00 93.31 206 GLY A CA 1
ATOM 1550 C C . GLY A 1 206 ? 9.080 -7.235 -0.298 1.00 93.31 206 GLY A C 1
ATOM 1551 O O . GLY A 1 206 ? 8.952 -7.236 -1.522 1.00 93.31 206 GLY A O 1
ATOM 1552 N N . ASP A 1 207 ? 10.263 -7.119 0.307 1.00 94.06 207 ASP A N 1
ATOM 1553 C CA . ASP A 1 207 ? 11.512 -6.980 -0.426 1.00 94.06 207 ASP A CA 1
ATOM 1554 C C . ASP A 1 207 ? 11.749 -8.166 -1.361 1.00 94.06 207 ASP A C 1
ATOM 1556 O O . ASP A 1 207 ? 11.489 -9.324 -1.015 1.00 94.06 207 ASP A O 1
ATOM 1560 N N . SER A 1 208 ? 12.186 -7.860 -2.585 1.00 93.56 208 SER A N 1
ATOM 1561 C CA . SER A 1 208 ? 12.492 -8.846 -3.627 1.00 93.56 208 SER A CA 1
ATOM 1562 C C . SER A 1 208 ? 11.329 -9.785 -3.987 1.00 93.56 208 SER A C 1
ATOM 1564 O O . SER A 1 208 ? 11.510 -10.761 -4.717 1.00 93.56 208 SER A O 1
ATOM 1566 N N . THR A 1 209 ? 10.113 -9.490 -3.519 1.00 95.50 209 THR A N 1
ATOM 1567 C CA . THR A 1 209 ? 8.931 -10.328 -3.713 1.00 95.50 209 THR A CA 1
ATOM 1568 C C . THR A 1 209 ? 7.968 -9.638 -4.678 1.00 95.50 209 THR A C 1
ATOM 1570 O O . THR A 1 209 ? 7.501 -8.533 -4.393 1.00 95.50 209 THR A O 1
ATOM 1573 N N . PRO A 1 210 ? 7.607 -10.271 -5.811 1.00 95.31 210 PRO A N 1
ATOM 1574 C CA . PRO A 1 210 ? 6.603 -9.718 -6.713 1.00 95.31 210 PRO A CA 1
ATOM 1575 C C . PRO A 1 210 ? 5.275 -9.467 -5.977 1.00 95.31 210 PRO A C 1
ATOM 1577 O O . PRO A 1 210 ? 4.818 -10.369 -5.264 1.00 95.31 210 PRO A O 1
ATOM 1580 N N . PRO A 1 211 ? 4.609 -8.311 -6.160 1.00 96.81 211 PRO A N 1
ATOM 1581 C CA . PRO A 1 211 ? 3.364 -7.995 -5.455 1.00 96.81 211 PRO A CA 1
ATOM 1582 C C . PRO A 1 211 ? 2.275 -9.063 -5.588 1.00 96.81 211 PRO A C 1
ATOM 1584 O O . PRO A 1 211 ? 1.619 -9.408 -4.603 1.00 96.81 211 PRO A O 1
ATOM 1587 N N . ARG A 1 212 ? 2.142 -9.673 -6.772 1.00 95.94 212 ARG A N 1
ATOM 1588 C CA . ARG A 1 212 ? 1.240 -10.811 -6.997 1.00 95.94 212 ARG A CA 1
ATOM 1589 C C . ARG A 1 212 ? 1.560 -12.000 -6.092 1.00 95.94 212 ARG A C 1
ATOM 1591 O O . ARG A 1 212 ? 0.640 -12.621 -5.562 1.00 95.94 212 ARG A O 1
ATOM 1598 N N . ASN A 1 213 ? 2.840 -12.336 -5.948 1.00 96.69 213 ASN A N 1
ATOM 1599 C CA . ASN A 1 213 ? 3.265 -13.467 -5.130 1.00 96.69 213 ASN A CA 1
ATOM 1600 C C . ASN A 1 213 ? 3.077 -13.135 -3.654 1.00 96.69 213 ASN A C 1
ATOM 1602 O O . ASN A 1 213 ? 2.437 -13.908 -2.956 1.00 96.69 213 ASN A O 1
ATOM 1606 N N . TYR A 1 214 ? 3.497 -11.952 -3.202 1.00 97.75 214 TYR A N 1
ATOM 1607 C CA . TYR A 1 214 ? 3.286 -11.529 -1.818 1.00 97.75 214 TYR A CA 1
ATOM 1608 C C . TYR A 1 214 ? 1.811 -11.630 -1.405 1.00 97.75 214 TYR A C 1
ATOM 1610 O O . TYR A 1 214 ? 1.475 -12.218 -0.377 1.00 97.75 214 TYR A O 1
ATOM 1618 N N . PHE A 1 215 ? 0.914 -11.112 -2.246 1.00 97.25 215 PHE A N 1
ATOM 1619 C CA . PHE A 1 215 ? -0.518 -11.143 -1.980 1.00 97.25 215 PHE A CA 1
ATOM 1620 C C . PHE A 1 215 ? -1.078 -12.571 -1.898 1.00 97.25 215 PHE A C 1
ATOM 1622 O O . PHE A 1 215 ? -1.905 -12.849 -1.034 1.00 97.25 215 PHE A O 1
ATOM 1629 N N . LYS A 1 216 ? -0.648 -13.470 -2.795 1.00 94.50 216 LYS A N 1
ATOM 1630 C CA . LYS A 1 216 ? -1.186 -14.836 -2.889 1.00 94.50 216 LYS A CA 1
ATOM 1631 C C . LYS A 1 216 ? -0.537 -15.822 -1.926 1.00 94.50 216 LYS A C 1
ATOM 1633 O O . LYS A 1 216 ? -1.233 -16.658 -1.382 1.00 94.50 216 LYS A O 1
ATOM 1638 N N . THR A 1 217 ? 0.777 -15.770 -1.744 1.00 94.81 217 THR A N 1
ATOM 1639 C CA . THR A 1 217 ? 1.525 -16.786 -0.991 1.00 94.81 217 THR A CA 1
ATOM 1640 C C . THR A 1 217 ? 1.896 -16.291 0.396 1.00 94.81 217 THR A C 1
ATOM 1642 O O . THR A 1 217 ? 1.722 -17.008 1.378 1.00 94.81 217 THR A O 1
ATOM 1645 N N . THR A 1 218 ? 2.388 -15.057 0.507 1.00 95.56 218 THR A N 1
ATOM 1646 C CA . THR A 1 218 ? 2.879 -14.531 1.785 1.00 95.56 218 THR A CA 1
ATOM 1647 C C . THR A 1 218 ? 1.721 -14.187 2.712 1.00 95.56 218 THR A C 1
ATOM 1649 O O . THR A 1 218 ? 1.687 -14.649 3.851 1.00 95.56 218 THR A O 1
ATOM 1652 N N . LEU A 1 219 ? 0.722 -13.446 2.222 1.00 95.50 219 LEU A N 1
ATOM 1653 C CA . LEU A 1 219 ? -0.439 -13.083 3.039 1.00 95.50 219 LEU A CA 1
ATOM 1654 C C . LEU A 1 219 ? -1.369 -14.264 3.346 1.00 95.50 219 LEU A C 1
ATOM 1656 O O . LEU A 1 219 ? -2.104 -14.204 4.330 1.00 95.50 219 LEU A O 1
ATOM 1660 N N . ASP A 1 220 ? -1.344 -15.343 2.560 1.00 91.38 220 ASP A N 1
ATOM 1661 C CA . ASP A 1 220 ? -2.112 -16.561 2.863 1.00 91.38 220 ASP A CA 1
ATOM 1662 C C . ASP A 1 220 ? -1.641 -17.251 4.149 1.00 91.38 220 ASP A C 1
ATOM 1664 O O . ASP A 1 220 ? -2.457 -17.851 4.849 1.00 91.38 220 ASP A O 1
ATOM 1668 N N . ASN A 1 221 ? -0.357 -17.100 4.477 1.00 89.25 221 ASN A N 1
ATOM 1669 C CA . ASN A 1 221 ? 0.267 -17.652 5.677 1.00 89.25 221 ASN A CA 1
ATOM 1670 C C . ASN A 1 221 ? 0.407 -16.618 6.809 1.00 89.25 221 ASN A C 1
ATOM 1672 O O . ASN A 1 221 ? 0.762 -16.971 7.933 1.00 89.25 221 ASN A O 1
ATOM 1676 N N . ALA A 1 222 ? 0.130 -15.338 6.538 1.00 90.75 222 ALA A N 1
ATOM 1677 C CA . ALA A 1 222 ? 0.195 -14.280 7.538 1.00 90.75 222 ALA A CA 1
ATOM 1678 C C . ALA A 1 222 ? -1.031 -14.331 8.466 1.00 90.75 222 ALA A C 1
ATOM 1680 O O . ALA A 1 222 ? -2.181 -14.239 8.028 1.00 90.75 222 ALA A O 1
ATOM 1681 N N . ARG A 1 223 ? -0.786 -14.445 9.776 1.00 90.69 223 ARG A N 1
ATOM 1682 C CA . ARG A 1 223 ? -1.846 -14.537 10.789 1.00 90.69 223 ARG A CA 1
ATOM 1683 C C . ARG A 1 223 ? -2.744 -13.293 10.774 1.00 90.69 223 ARG A C 1
ATOM 1685 O O . ARG A 1 223 ? -2.260 -12.168 10.733 1.00 90.69 223 ARG A O 1
ATOM 1692 N N . GLY A 1 224 ? -4.057 -13.508 10.866 1.00 91.94 224 GLY A N 1
ATOM 1693 C CA . GLY A 1 224 ? -5.065 -12.449 11.007 1.00 91.94 224 GLY A CA 1
ATOM 1694 C C . GLY A 1 224 ? -5.526 -11.804 9.697 1.00 91.94 224 GLY A C 1
ATOM 1695 O O . GLY A 1 224 ? -6.532 -11.099 9.702 1.00 91.94 224 GLY A O 1
ATOM 1696 N N . TRP A 1 225 ? -4.847 -12.061 8.576 1.00 95.44 225 TRP A N 1
ATOM 1697 C CA . TRP A 1 225 ? -5.315 -11.602 7.272 1.00 95.44 225 TRP A CA 1
ATOM 1698 C C . TRP A 1 225 ? -6.507 -12.426 6.791 1.00 95.44 225 TRP A C 1
ATOM 1700 O O . TRP A 1 225 ? -6.485 -13.658 6.784 1.00 95.44 225 TRP A O 1
ATOM 1710 N N . GLU A 1 226 ? -7.546 -11.725 6.352 1.00 95.44 226 GLU A N 1
ATOM 1711 C CA . GLU A 1 226 ? -8.717 -12.317 5.715 1.00 95.44 226 GLU A CA 1
ATOM 1712 C C . GLU A 1 226 ? -8.330 -13.034 4.423 1.00 95.44 226 GLU A C 1
ATOM 1714 O O . GLU A 1 226 ? -7.380 -12.644 3.741 1.00 95.44 226 GLU A O 1
ATOM 1719 N N . LYS A 1 227 ? -9.118 -14.048 4.045 1.00 94.81 227 LYS A N 1
ATOM 1720 C CA . LYS A 1 227 ? -9.007 -14.674 2.724 1.00 94.81 227 LYS A CA 1
ATOM 1721 C C . LYS A 1 227 ? -9.207 -13.642 1.615 1.00 94.81 227 LYS A C 1
ATOM 1723 O O . LYS A 1 227 ? -9.899 -12.641 1.792 1.00 94.81 227 LYS A O 1
ATOM 1728 N N . ALA A 1 228 ? -8.586 -13.906 0.465 1.00 94.69 228 ALA A N 1
ATOM 1729 C CA . ALA A 1 228 ? -8.719 -13.038 -0.695 1.00 94.69 228 ALA A CA 1
ATOM 1730 C C . ALA A 1 228 ? -10.177 -12.972 -1.131 1.00 94.69 228 ALA A C 1
ATOM 1732 O O . ALA A 1 228 ? -10.837 -13.998 -1.286 1.00 94.69 228 ALA A O 1
ATOM 1733 N N . ARG A 1 229 ? -10.661 -11.749 -1.317 1.00 92.62 229 ARG A N 1
ATOM 1734 C CA . ARG A 1 229 ? -11.982 -11.470 -1.859 1.00 92.62 229 ARG A CA 1
ATOM 1735 C C . ARG A 1 229 ? -11.780 -10.925 -3.255 1.00 92.62 229 ARG A C 1
ATOM 1737 O O . ARG A 1 229 ? -10.954 -10.030 -3.442 1.00 92.62 229 ARG A O 1
ATOM 1744 N N . THR A 1 230 ? -12.511 -11.480 -4.213 1.00 88.06 230 THR A N 1
ATOM 1745 C CA . THR A 1 230 ? -12.621 -10.860 -5.530 1.00 88.06 230 THR A CA 1
ATOM 1746 C C . THR A 1 230 ? -13.203 -9.473 -5.339 1.00 88.06 230 THR A C 1
ATOM 1748 O O . THR A 1 230 ? -14.127 -9.290 -4.537 1.00 88.06 230 THR A O 1
ATOM 1751 N N . TYR A 1 231 ? -12.577 -8.516 -6.003 1.00 69.00 231 TYR A N 1
ATOM 1752 C CA . TYR A 1 231 ? -13.008 -7.137 -5.997 1.00 69.00 231 TYR A CA 1
ATOM 1753 C C . TYR A 1 231 ? -14.025 -6.949 -7.120 1.00 69.00 231 TYR A C 1
ATOM 1755 O O . TYR A 1 231 ? -13.707 -7.320 -8.270 1.00 69.00 231 TYR A O 1
#

Secondary structure (DSSP, 8-state):
-PPPP-PPPP------------------------------------------------------SEEEEEEEESS--EETTEE--EEEEEEEETTEEEEEEEEEE--TT-SSEE-TTS---EEEEEE-HHHHHT-S--SS----TTT--EEEEEEES---HHHHHHHHHHHTTS-EETTTBSHHHHHHHHHHHH-GGGSTTTS---TT--HHHIIIIIHHHSTTPPPPEE-

pLDDT: mean 80.81, std 21.65, range [28.7, 98.81]